Protein AF-A0AAD5TCJ1-F1 (afdb_monomer_lite)

Foldseek 3Di:
DPPPPPPDDPVLVVVLVVCVVLVDDNCVSVVQVVPVVNPPPCVVVVPDDLQADAPEAEDAALVVLALVVCVVFLEEEEEEDPQLCLVVNVVRNVVVCVVVPVPPDPPDDVAAAEAEAEACQQDDPVVLVVLLVVCVVVVSHAYYYYHYVLDDGHDDDDDDDPPSDCSVQSRHDHPPDRYGYYYYRYDGDPDDPVVVVVSVVVSVVVVVVVPDPPVPPVPPVVPDPPDDD

InterPro domains:
  IPR027417 P-loop containing nucleoside triphosphate hydrolase [G3DSA:3.40.50.300] (99-208)
  IPR027417 P-loop containing nucleoside triphosphate hydrolase [SSF52540] (76-190)

Sequence (229 aa):
MSFLFPSLSEKTRVDALLALEAGWKFEDVWKPLKNPSMTLTTASLQRKETRTIWSEIEVESSELVTPSYLLELPGALIEGKPGTGKSTIIRNFTRHLEEANFSFNVKKHPFREVIILDEIYMVNIEVMRHLVDYKKKNPATRFYIFGDYRQLPPVETYNYDYINGSVLKSLVREEGVSTAARITLIRNYRYNEETERILDAVWKDRKSLATMPVIAHDRWFLDMPIGSE

Structure (mmCIF, N/CA/C/O backbone):
data_AF-A0AAD5TCJ1-F1
#
_entry.id   AF-A0AAD5TCJ1-F1
#
loop_
_atom_site.group_PDB
_atom_site.id
_atom_site.type_symbol
_atom_site.label_atom_id
_atom_site.label_alt_id
_atom_site.label_comp_id
_atom_site.label_asym_id
_atom_site.label_entity_id
_atom_site.label_seq_id
_atom_site.pdbx_PDB_ins_code
_atom_site.Cartn_x
_atom_site.Cartn_y
_atom_site.Cartn_z
_atom_site.occupancy
_atom_site.B_iso_or_equiv
_atom_site.auth_seq_id
_atom_site.auth_comp_id
_atom_site.auth_asym_id
_atom_site.auth_atom_id
_atom_site.pdbx_PDB_model_num
ATOM 1 N N . MET A 1 1 ? -24.002 30.686 -15.366 1.00 49.62 1 MET A N 1
ATOM 2 C CA . MET A 1 1 ? -24.413 29.281 -15.123 1.00 49.62 1 MET A CA 1
ATOM 3 C C . MET A 1 1 ? -25.864 29.122 -14.627 1.00 49.62 1 MET A C 1
ATOM 5 O O . MET A 1 1 ? -26.295 28.001 -14.416 1.00 49.62 1 MET A O 1
ATOM 9 N N . SER A 1 2 ? -26.675 30.187 -14.535 1.00 42.50 2 SER A N 1
ATOM 10 C CA . SER A 1 2 ? -28.090 30.159 -14.098 1.00 42.50 2 SER A CA 1
ATOM 11 C C . SER A 1 2 ? -29.106 29.662 -15.146 1.00 42.50 2 SER A C 1
ATOM 13 O O . SER A 1 2 ? -30.303 29.621 -14.871 1.00 42.50 2 SER A O 1
ATOM 15 N N . PHE A 1 3 ? -28.653 29.289 -16.346 1.00 55.84 3 PHE A N 1
ATOM 16 C CA . PHE A 1 3 ? -29.524 29.068 -17.507 1.00 55.84 3 PHE A CA 1
ATOM 17 C C . PHE A 1 3 ? -29.959 27.619 -17.741 1.00 55.84 3 PHE A C 1
ATOM 19 O O . PHE A 1 3 ? -30.846 27.391 -18.556 1.00 55.84 3 PHE A O 1
ATOM 26 N N . LEU A 1 4 ? -29.369 26.637 -17.054 1.00 58.25 4 LEU A N 1
ATOM 27 C CA . LEU A 1 4 ? -29.606 25.233 -17.405 1.00 58.25 4 LEU A CA 1
ATOM 28 C C . LEU A 1 4 ? -30.998 24.721 -16.993 1.00 58.25 4 LEU A C 1
ATOM 30 O O . LEU A 1 4 ? -31.488 23.785 -17.615 1.00 58.25 4 LEU A O 1
ATOM 34 N N . PHE A 1 5 ? -31.674 25.343 -16.013 1.00 65.94 5 PHE A N 1
ATOM 35 C CA . PHE A 1 5 ? -32.915 24.799 -15.436 1.00 65.94 5 PHE A CA 1
ATOM 36 C C . PHE A 1 5 ? -33.946 25.856 -14.981 1.00 65.94 5 PHE A C 1
ATOM 38 O O . PHE A 1 5 ? -34.324 25.879 -13.811 1.00 65.94 5 PHE A O 1
ATOM 45 N N . PRO A 1 6 ? -34.436 26.746 -15.861 1.00 63.69 6 PRO A N 1
ATOM 46 C CA . PRO A 1 6 ? -35.218 27.923 -15.465 1.00 63.69 6 PRO A CA 1
ATOM 47 C C . PRO A 1 6 ? -36.624 27.625 -14.917 1.00 63.69 6 PRO A C 1
ATOM 49 O O . PRO A 1 6 ? -37.215 28.508 -14.297 1.00 63.69 6 PRO A O 1
ATOM 52 N N . SER A 1 7 ? -37.146 26.408 -15.089 1.00 74.75 7 SER A N 1
ATOM 53 C CA . SER A 1 7 ? -38.482 25.997 -14.628 1.00 74.75 7 SER A CA 1
ATOM 54 C C . SER A 1 7 ? -38.489 25.140 -13.356 1.00 74.75 7 SER A C 1
ATOM 56 O O . SER A 1 7 ? -39.560 24.836 -12.838 1.00 74.75 7 SER A O 1
ATOM 58 N N . LEU A 1 8 ? -37.323 24.738 -12.835 1.00 74.00 8 LEU A N 1
ATOM 59 C CA . LEU A 1 8 ? -37.243 23.897 -11.634 1.00 74.00 8 LEU A CA 1
ATOM 60 C C . LEU A 1 8 ? -37.321 24.736 -10.355 1.00 74.00 8 LEU A C 1
ATOM 62 O O . LEU A 1 8 ? -36.900 25.894 -10.353 1.00 74.00 8 LEU A O 1
ATOM 66 N N . SER A 1 9 ? -37.794 24.142 -9.256 1.00 80.31 9 SER A N 1
ATOM 67 C CA . SER A 1 9 ? -37.669 24.762 -7.930 1.00 80.31 9 SER A CA 1
ATOM 68 C C . SER A 1 9 ? -36.191 24.948 -7.567 1.00 80.31 9 SER A C 1
ATOM 70 O O . SER A 1 9 ? -35.345 24.166 -8.004 1.00 80.31 9 SER A O 1
ATOM 72 N N . GLU A 1 10 ? -35.867 25.966 -6.771 1.00 72.81 10 GLU A N 1
ATOM 73 C CA . GLU A 1 10 ? -34.483 26.276 -6.386 1.00 72.81 10 GLU A CA 1
ATOM 74 C C . GLU A 1 10 ? -33.780 25.080 -5.731 1.00 72.81 10 GLU A C 1
ATOM 76 O O . GLU A 1 10 ? -32.681 24.713 -6.139 1.00 72.81 10 GLU A O 1
ATOM 81 N N . LYS A 1 11 ? -34.471 24.384 -4.821 1.00 73.12 11 LYS A N 1
ATOM 82 C CA . LYS A 1 11 ? -33.970 23.159 -4.188 1.00 73.12 11 LYS A CA 1
ATOM 83 C C . LYS A 1 11 ? -33.608 22.088 -5.222 1.00 73.12 11 LYS A C 1
ATOM 85 O O . LYS A 1 11 ? -32.506 21.557 -5.207 1.00 73.12 11 LYS A O 1
ATOM 90 N N . THR A 1 12 ? -34.501 21.832 -6.178 1.00 73.56 12 THR A N 1
ATOM 91 C CA . THR A 1 12 ? -34.270 20.846 -7.244 1.00 73.56 12 THR A CA 1
ATOM 92 C C . THR A 1 12 ? -33.108 21.241 -8.162 1.00 73.56 12 THR A C 1
ATOM 94 O O . THR A 1 12 ? -32.400 20.367 -8.657 1.00 73.56 12 THR A O 1
ATOM 97 N N . ARG A 1 13 ? -32.882 22.543 -8.393 1.00 74.44 13 ARG A N 1
ATOM 98 C CA . ARG A 1 13 ? -31.722 23.023 -9.166 1.00 74.44 13 ARG A CA 1
ATOM 99 C C . ARG A 1 13 ? -30.417 22.776 -8.428 1.00 74.44 13 ARG A C 1
ATOM 101 O O . ARG A 1 13 ? -29.467 22.321 -9.055 1.00 74.44 13 ARG A O 1
ATOM 108 N N . VAL A 1 14 ? -30.378 23.069 -7.129 1.00 71.38 14 VAL A N 1
ATOM 109 C CA . VAL A 1 14 ? -29.200 22.820 -6.288 1.00 71.38 14 VAL A CA 1
ATOM 110 C C . VAL A 1 14 ? -28.877 21.326 -6.275 1.00 71.38 14 VAL A C 1
ATOM 112 O O . VAL A 1 14 ? -27.745 20.952 -6.564 1.00 71.38 14 VAL A O 1
ATOM 115 N N . ASP A 1 15 ? -29.879 20.470 -6.072 1.00 70.38 15 ASP A N 1
ATOM 116 C CA . ASP A 1 15 ? -29.697 19.015 -6.075 1.00 70.38 15 ASP A CA 1
ATOM 117 C C . ASP A 1 15 ? -29.188 18.491 -7.435 1.00 70.38 15 ASP A C 1
ATOM 119 O O . ASP A 1 15 ? -28.294 17.645 -7.491 1.00 70.38 15 ASP A O 1
ATOM 123 N N . ALA A 1 16 ? -29.713 19.020 -8.549 1.00 74.56 16 ALA A N 1
ATOM 124 C CA . ALA A 1 16 ? -29.269 18.657 -9.895 1.00 74.56 16 ALA A CA 1
ATOM 125 C C . ALA A 1 16 ? -27.830 19.116 -10.187 1.00 74.56 16 ALA A C 1
ATOM 127 O O . ALA A 1 16 ? -27.063 18.374 -10.799 1.00 74.56 16 ALA A O 1
ATOM 128 N N . LEU A 1 17 ? -27.449 20.315 -9.736 1.00 73.88 17 LEU A N 1
ATOM 129 C CA . LEU A 1 17 ? -26.088 20.835 -9.883 1.00 73.88 17 LEU A CA 1
ATOM 130 C C . LEU A 1 17 ? -25.085 20.003 -9.081 1.00 73.88 17 LEU A C 1
ATOM 132 O O . LEU A 1 17 ? -24.083 19.568 -9.643 1.00 73.88 17 LEU A O 1
ATOM 136 N N . LEU A 1 18 ? -25.401 19.692 -7.822 1.00 67.69 18 LEU A N 1
ATOM 137 C CA . LEU A 1 18 ? -24.565 18.836 -6.976 1.00 67.69 18 LEU A CA 1
ATOM 138 C C . LEU A 1 18 ? -24.386 17.433 -7.578 1.00 67.69 18 LEU A C 1
ATOM 140 O O . LEU A 1 18 ? -23.301 16.856 -7.512 1.00 67.69 18 LEU A O 1
ATOM 144 N N . ALA A 1 19 ? -25.423 16.880 -8.216 1.00 68.69 19 ALA A N 1
ATOM 145 C CA . ALA A 1 19 ? -25.321 15.598 -8.910 1.00 68.69 19 ALA A CA 1
ATOM 146 C C . ALA A 1 19 ? -24.379 15.663 -10.127 1.00 68.69 19 ALA A C 1
ATOM 148 O O . ALA A 1 19 ? -23.576 14.752 -10.337 1.00 68.69 19 ALA A O 1
ATOM 149 N N . LEU A 1 20 ? -24.436 16.739 -10.915 1.00 75.81 20 LEU A N 1
ATOM 150 C CA . LEU A 1 20 ? -23.539 16.934 -12.059 1.00 75.81 20 LEU A CA 1
ATOM 151 C C . LEU A 1 20 ? -22.083 17.135 -11.614 1.00 75.81 20 LEU A C 1
ATOM 153 O O . LEU A 1 20 ? -21.189 16.514 -12.187 1.00 75.81 20 LEU A O 1
ATOM 157 N N . GLU A 1 21 ? -21.844 17.922 -10.561 1.00 65.56 21 GLU A N 1
ATOM 158 C CA . GLU A 1 21 ? -20.511 18.097 -9.960 1.00 65.56 21 GLU A CA 1
ATOM 159 C C . GLU A 1 21 ? -19.945 16.777 -9.418 1.00 65.56 21 GLU A C 1
ATOM 161 O O . GLU A 1 21 ? -18.754 16.502 -9.551 1.00 65.56 21 GLU A O 1
ATOM 166 N N . ALA A 1 2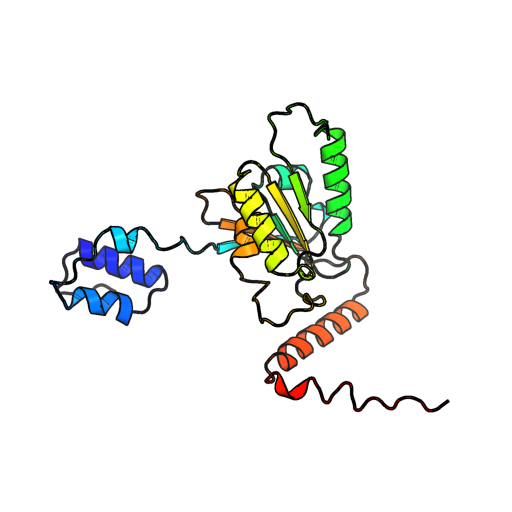2 ? -20.807 15.893 -8.908 1.00 61.47 22 ALA A N 1
ATOM 167 C CA . ALA A 1 22 ? -20.443 14.536 -8.501 1.00 61.47 22 ALA A CA 1
ATOM 168 C C . ALA A 1 22 ? -20.180 13.569 -9.684 1.00 61.47 22 ALA A C 1
ATOM 170 O O . ALA A 1 22 ? -20.010 12.360 -9.480 1.00 61.47 22 ALA A O 1
ATOM 171 N N . GLY A 1 23 ? -20.152 14.068 -10.925 1.00 69.00 23 GLY A N 1
ATOM 172 C CA . GLY A 1 23 ? -19.797 13.315 -12.128 1.00 69.00 23 GLY A CA 1
ATOM 173 C C . GLY A 1 23 ? -20.924 12.450 -12.694 1.00 69.00 23 GLY A C 1
ATOM 174 O O . GLY A 1 23 ? -20.652 11.460 -13.380 1.00 69.00 23 GLY A O 1
ATOM 175 N N . TRP A 1 24 ? -22.184 12.769 -12.385 1.00 70.88 24 TRP A N 1
ATOM 176 C CA . TRP A 1 24 ? -23.326 12.132 -13.039 1.00 70.88 24 TRP A CA 1
ATOM 177 C C . TRP A 1 24 ? -23.465 12.650 -14.471 1.00 70.88 24 TRP A C 1
ATOM 179 O O . TRP A 1 24 ? -23.229 13.826 -14.743 1.00 70.88 24 TRP A O 1
ATOM 189 N N . LYS A 1 25 ? -23.891 11.781 -15.395 1.00 77.56 25 LYS A N 1
ATOM 190 C CA . LYS A 1 25 ? -24.223 12.218 -16.752 1.00 77.56 25 LYS A CA 1
ATOM 191 C C . LYS A 1 25 ? -25.502 13.046 -16.725 1.00 77.56 25 LYS A C 1
ATOM 193 O O . LYS A 1 25 ? -26.428 12.753 -15.965 1.00 77.56 25 LYS A O 1
ATOM 198 N N . PHE A 1 26 ? -25.562 14.062 -17.579 1.00 79.62 26 PHE A N 1
ATOM 199 C CA . PHE A 1 26 ? -26.696 14.978 -17.641 1.00 79.62 26 PHE A CA 1
ATOM 200 C C . PHE A 1 26 ? -28.019 14.246 -17.879 1.00 79.62 26 PHE A C 1
ATOM 202 O O . PHE A 1 26 ? -29.022 14.562 -17.247 1.00 79.62 26 PHE A O 1
ATOM 209 N N . GLU A 1 27 ? -28.020 13.208 -18.715 1.00 76.00 27 GLU A N 1
ATOM 210 C CA . GLU A 1 27 ? -29.212 12.426 -19.043 1.00 76.00 27 GLU A CA 1
ATOM 211 C C . GLU A 1 27 ? -29.787 11.691 -17.825 1.00 76.00 27 GLU A C 1
ATOM 213 O O . GLU A 1 27 ? -31.006 11.551 -17.716 1.00 76.00 27 GLU A O 1
ATOM 218 N N . ASP A 1 28 ? -28.926 11.255 -16.905 1.00 72.19 28 ASP A N 1
ATOM 219 C CA . ASP A 1 28 ? -29.317 10.511 -15.704 1.00 72.19 28 ASP A CA 1
ATOM 220 C C . ASP A 1 28 ? -29.909 11.436 -14.635 1.00 72.19 28 ASP A C 1
ATOM 222 O O . ASP A 1 28 ? -30.805 11.037 -13.893 1.00 72.19 28 ASP A O 1
ATOM 226 N N . VAL A 1 29 ? -29.448 12.690 -14.588 1.00 74.12 29 VAL A N 1
ATOM 227 C CA . VAL A 1 29 ? -30.019 13.745 -13.736 1.00 74.12 29 VAL A CA 1
ATOM 228 C C . VAL A 1 29 ? -31.319 14.281 -14.343 1.00 74.12 29 VAL A C 1
ATOM 230 O O . VAL A 1 29 ? -32.268 14.588 -13.628 1.00 74.12 29 VAL A O 1
ATOM 233 N N . TRP A 1 30 ? -31.396 14.363 -15.673 1.00 73.56 30 TRP A N 1
ATOM 234 C CA . TRP A 1 30 ? -32.485 15.029 -16.386 1.00 73.56 30 TRP A CA 1
ATOM 235 C C . TRP A 1 30 ? -33.733 14.167 -16.598 1.00 73.56 30 TRP A C 1
ATOM 237 O O . TRP A 1 30 ? -34.853 14.672 -16.502 1.00 73.56 30 TRP A O 1
ATOM 247 N N . LYS A 1 31 ? -33.577 12.865 -16.876 1.00 70.44 31 LYS A N 1
ATOM 248 C CA . LYS A 1 31 ? -34.711 11.953 -17.127 1.00 70.44 31 LYS A CA 1
ATOM 249 C C . LYS A 1 31 ? -35.723 11.890 -15.966 1.00 70.44 31 LYS A C 1
ATOM 251 O O . LYS A 1 31 ? -36.917 11.970 -16.258 1.00 70.44 31 LYS A O 1
ATOM 256 N N . PRO A 1 32 ? -35.308 11.814 -14.686 1.00 64.06 32 PRO A N 1
ATOM 257 C CA . PRO A 1 32 ? -36.237 11.820 -13.553 1.00 64.06 32 PRO A CA 1
ATOM 258 C C . PRO A 1 32 ? -36.962 13.162 -13.387 1.00 64.06 32 PRO A C 1
ATOM 260 O O . PRO A 1 32 ? -38.138 13.193 -13.044 1.00 64.06 32 PRO A O 1
ATOM 263 N N . LEU A 1 33 ? -36.291 14.278 -13.691 1.00 65.00 33 LEU A N 1
ATOM 264 C CA . LEU A 1 33 ? -36.836 15.631 -13.522 1.00 65.00 33 LEU A CA 1
ATOM 265 C C . LEU A 1 33 ? -37.954 15.972 -14.520 1.00 65.00 33 LEU A C 1
ATOM 267 O O . LEU A 1 33 ? -38.756 16.865 -14.259 1.00 65.00 33 LEU A O 1
ATOM 271 N N . LYS A 1 34 ? -38.032 15.258 -15.650 1.00 63.78 34 LYS A N 1
ATOM 272 C CA . LYS A 1 34 ? -39.109 15.410 -16.642 1.00 63.78 34 LYS A CA 1
ATOM 273 C C . LYS A 1 34 ? -40.372 14.610 -16.325 1.00 63.78 34 LYS A C 1
ATOM 275 O O . LYS A 1 34 ? -41.391 14.859 -16.965 1.00 63.78 34 LYS A O 1
ATOM 280 N N . ASN A 1 35 ? -40.320 13.661 -15.390 1.00 58.94 35 ASN A N 1
ATOM 281 C CA . ASN A 1 35 ? -41.442 12.772 -15.113 1.00 58.94 35 ASN A CA 1
ATOM 282 C C . ASN A 1 35 ? -41.873 12.906 -13.641 1.00 58.94 35 ASN A C 1
ATOM 284 O O . ASN A 1 35 ? -41.320 12.222 -12.783 1.00 58.94 35 ASN A O 1
ATOM 288 N N . PRO A 1 36 ? -42.844 13.783 -13.317 1.00 52.25 36 PRO A N 1
ATOM 289 C CA . PRO A 1 36 ? -43.209 14.114 -11.933 1.00 52.25 36 PRO A CA 1
ATOM 290 C C . PRO A 1 36 ? -43.791 12.936 -11.129 1.00 52.25 36 PRO A C 1
ATOM 292 O O . PRO A 1 36 ? -43.968 13.050 -9.919 1.00 52.25 36 PRO A O 1
ATOM 295 N N . SER A 1 37 ? -44.067 11.802 -11.780 1.00 46.94 37 SER A N 1
ATOM 296 C CA . SER A 1 37 ? -44.454 10.532 -11.156 1.00 46.94 37 SER A CA 1
ATOM 297 C C . SER A 1 37 ? -43.268 9.685 -10.671 1.00 46.94 37 SER A C 1
ATOM 299 O O . SER A 1 37 ? -43.468 8.781 -9.863 1.00 46.94 37 SER A O 1
ATOM 301 N N . MET A 1 38 ? -42.035 9.971 -11.111 1.00 46.06 38 MET A N 1
ATOM 302 C CA . MET A 1 38 ? -40.818 9.416 -10.515 1.00 46.06 38 MET A CA 1
ATOM 303 C C . MET A 1 38 ? -40.351 10.346 -9.399 1.00 46.06 38 MET A C 1
ATOM 305 O O . MET A 1 38 ? -39.513 11.225 -9.595 1.00 46.06 38 MET A O 1
ATOM 309 N N . THR A 1 39 ? -40.886 10.158 -8.197 1.00 45.84 39 THR A N 1
ATOM 310 C CA . THR A 1 39 ? -40.296 10.757 -7.003 1.00 45.84 39 THR A CA 1
ATOM 311 C C . THR A 1 39 ? -38.856 10.260 -6.880 1.00 45.84 39 THR A C 1
ATOM 313 O O . THR A 1 39 ? -38.615 9.061 -6.744 1.00 45.84 39 THR A O 1
ATOM 316 N N . LEU A 1 40 ? -37.889 11.185 -6.915 1.00 43.09 40 LEU A N 1
ATOM 317 C CA . LEU A 1 40 ? -36.533 10.974 -6.402 1.00 43.09 40 LEU A CA 1
ATOM 318 C C . LEU A 1 40 ? -36.663 10.659 -4.907 1.00 43.09 40 LEU A C 1
ATOM 320 O O . LEU A 1 40 ? -36.542 11.533 -4.053 1.00 43.09 40 LEU A O 1
ATOM 324 N N . THR A 1 41 ? -37.018 9.420 -4.573 1.00 46.00 41 THR A N 1
ATOM 325 C CA . THR A 1 41 ? -37.053 8.976 -3.185 1.00 46.00 41 THR A CA 1
ATOM 326 C C . THR A 1 41 ? -35.653 9.152 -2.624 1.00 46.00 41 THR A C 1
ATOM 328 O O . THR A 1 41 ? -34.677 8.716 -3.227 1.00 46.00 41 THR A O 1
AT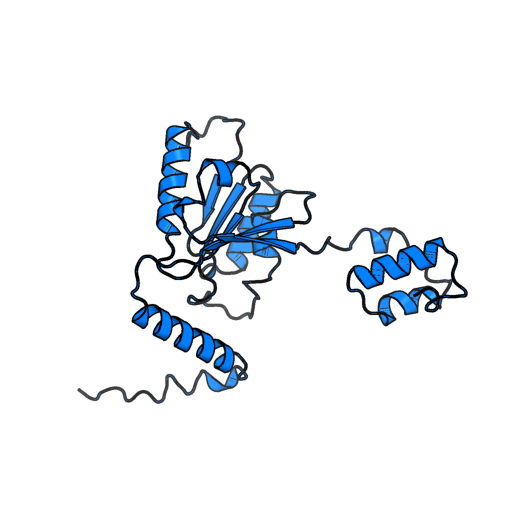OM 331 N N . THR A 1 42 ? -35.537 9.753 -1.449 1.00 43.44 42 THR A N 1
ATOM 332 C CA . THR A 1 42 ? -34.288 9.862 -0.682 1.00 43.44 42 THR A CA 1
ATOM 333 C C . THR A 1 42 ? -33.543 8.521 -0.557 1.00 43.44 42 THR A C 1
ATOM 335 O O . THR A 1 42 ? -32.324 8.513 -0.438 1.00 43.44 42 THR A O 1
ATOM 338 N N . ALA A 1 43 ? -34.234 7.387 -0.713 1.00 38.16 43 ALA A N 1
ATOM 339 C CA . ALA A 1 43 ? -33.656 6.048 -0.831 1.00 38.16 43 ALA A CA 1
ATOM 340 C C . ALA A 1 43 ? -32.744 5.830 -2.066 1.00 38.16 43 ALA A C 1
ATOM 342 O O . ALA A 1 43 ? -31.755 5.109 -1.956 1.00 38.16 43 ALA A O 1
ATOM 343 N N . SER A 1 44 ? -33.001 6.471 -3.217 1.00 42.22 44 SER A N 1
ATOM 344 C CA . SER A 1 44 ? -32.096 6.435 -4.384 1.00 42.22 44 SER A CA 1
ATOM 345 C C . SER A 1 44 ? -30.913 7.401 -4.252 1.00 42.22 44 SER A C 1
ATOM 347 O O . SER A 1 44 ? -29.900 7.231 -4.926 1.00 42.22 44 SER A O 1
ATOM 349 N N . LEU A 1 45 ? -31.022 8.387 -3.355 1.00 41.59 45 LEU A N 1
ATOM 350 C CA . LEU A 1 45 ? -29.927 9.262 -2.919 1.00 41.59 45 LEU A CA 1
ATOM 351 C C . LEU A 1 45 ? -29.065 8.616 -1.813 1.00 41.59 45 LEU A C 1
ATOM 353 O O . LEU A 1 45 ? -27.888 8.937 -1.700 1.00 41.59 45 LEU A O 1
ATOM 357 N N . GLN A 1 46 ? -29.607 7.667 -1.038 1.00 40.22 46 GLN A N 1
ATOM 358 C CA . GLN A 1 46 ? -28.923 7.020 0.095 1.00 40.22 46 GLN A CA 1
ATOM 359 C C . GLN A 1 46 ? -28.083 5.778 -0.251 1.00 40.22 46 GLN A C 1
ATOM 361 O O . GLN A 1 46 ? -27.486 5.170 0.635 1.00 40.22 46 GLN A O 1
ATOM 366 N N . ARG A 1 47 ? -27.960 5.409 -1.527 1.00 43.19 47 ARG A N 1
ATOM 367 C CA . ARG A 1 47 ? -26.978 4.409 -1.978 1.00 43.19 47 ARG A CA 1
ATOM 368 C C . ARG A 1 47 ? -26.224 4.896 -3.207 1.0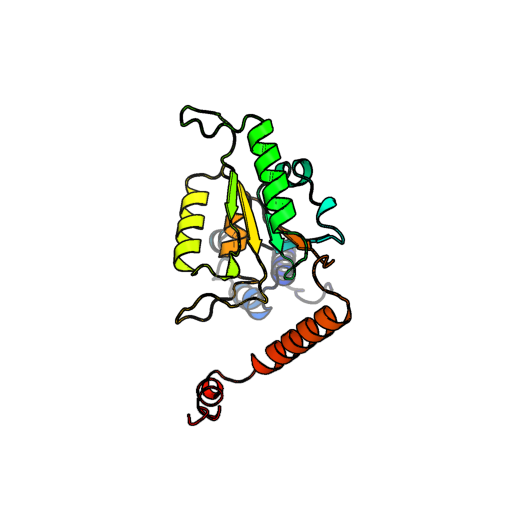0 43.19 47 ARG A C 1
ATOM 370 O O . ARG A 1 47 ? -26.184 4.224 -4.232 1.00 43.19 47 ARG A O 1
ATOM 377 N N . LYS A 1 48 ? -25.586 6.059 -3.107 1.00 44.56 48 LYS A N 1
ATOM 378 C CA . LYS A 1 48 ? -24.353 6.256 -3.865 1.00 44.56 48 LYS A CA 1
ATOM 379 C C . LYS A 1 48 ? -23.199 6.215 -2.900 1.00 44.56 48 LYS A C 1
ATOM 381 O O . LYS A 1 48 ? -23.004 7.142 -2.124 1.00 44.56 48 LYS A O 1
ATOM 386 N N . GLU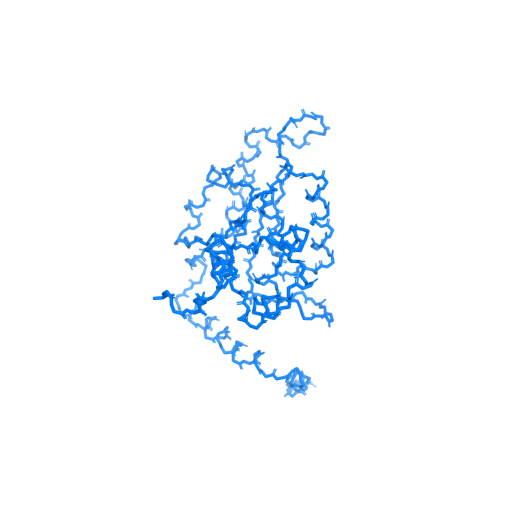 A 1 49 ? -22.492 5.088 -2.954 1.00 48.06 49 GLU A N 1
ATOM 387 C CA . GLU A 1 49 ? -21.118 4.958 -2.498 1.00 48.06 49 GLU A CA 1
ATOM 388 C C . GLU A 1 49 ? -20.415 6.287 -2.758 1.00 48.06 49 GLU A C 1
ATOM 390 O O . GLU A 1 49 ? -20.244 6.695 -3.910 1.00 48.06 49 GLU A O 1
ATOM 395 N N . THR A 1 50 ? -20.078 7.003 -1.690 1.00 49.47 50 THR A N 1
ATOM 396 C CA . THR A 1 50 ? -19.132 8.106 -1.752 1.00 49.47 50 THR A CA 1
ATOM 397 C C . THR A 1 50 ? -17.917 7.545 -2.476 1.00 49.47 50 THR A C 1
ATOM 399 O O . THR A 1 50 ? -17.241 6.663 -1.943 1.00 49.47 50 THR A O 1
ATOM 402 N N . ARG A 1 51 ? -17.718 7.952 -3.739 1.00 57.78 51 ARG A N 1
ATOM 403 C CA . ARG A 1 51 ? -16.619 7.460 -4.571 1.00 57.78 51 ARG A CA 1
ATOM 404 C C . ARG A 1 51 ? -15.340 7.707 -3.791 1.00 57.78 51 ARG A C 1
ATOM 406 O O . ARG A 1 51 ? -14.970 8.857 -3.578 1.00 57.78 51 ARG A O 1
ATOM 413 N N . THR A 1 52 ? -14.699 6.634 -3.343 1.00 58.91 52 THR A N 1
ATOM 414 C CA . THR A 1 52 ? -13.465 6.769 -2.584 1.00 58.91 52 THR A CA 1
ATOM 415 C C . THR A 1 52 ? -12.383 7.315 -3.500 1.00 58.91 52 THR A C 1
ATOM 417 O O . THR A 1 52 ? -12.032 6.693 -4.514 1.00 58.91 52 THR A O 1
ATOM 420 N N . ILE A 1 53 ? -11.852 8.471 -3.127 1.00 77.81 53 ILE A N 1
ATOM 421 C CA . ILE A 1 53 ? -10.737 9.118 -3.810 1.00 77.81 53 ILE A CA 1
ATOM 422 C C . ILE A 1 53 ? -9.446 8.857 -3.036 1.00 77.81 53 ILE A C 1
ATOM 424 O O . ILE A 1 53 ? -9.455 8.701 -1.813 1.00 77.81 53 ILE A O 1
ATOM 428 N N . TRP A 1 54 ? -8.334 8.770 -3.758 1.00 82.31 54 TRP A N 1
ATOM 429 C CA . TRP A 1 54 ? -7.020 8.757 -3.132 1.00 82.31 54 TRP A CA 1
ATOM 430 C C . TRP A 1 54 ? -6.679 10.181 -2.682 1.00 82.31 54 TRP A C 1
ATOM 432 O O . TRP A 1 54 ? -6.835 11.124 -3.454 1.00 82.31 54 TRP A O 1
ATOM 442 N N . SER A 1 55 ? -6.220 10.343 -1.443 1.00 85.50 55 SER A N 1
ATOM 443 C CA . SER A 1 55 ? -5.410 11.496 -1.058 1.00 85.50 55 SER A CA 1
ATOM 444 C C . SER A 1 55 ? -3.960 11.131 -1.364 1.00 85.50 55 SER A C 1
ATOM 446 O O . SER A 1 55 ? -3.348 10.350 -0.628 1.00 85.50 55 SER A O 1
ATOM 448 N N . GLU A 1 56 ? -3.465 11.615 -2.499 1.00 86.19 56 GLU A N 1
ATOM 449 C CA . GLU A 1 56 ? -2.144 11.267 -3.022 1.00 86.19 56 GLU A CA 1
ATOM 450 C C . GLU A 1 56 ? -1.079 12.219 -2.480 1.00 86.19 56 GLU A C 1
ATOM 452 O O . GLU A 1 56 ? -1.253 13.438 -2.485 1.00 86.19 56 GLU A O 1
ATOM 457 N N . ILE A 1 57 ? 0.018 11.646 -1.994 1.00 88.06 57 ILE A N 1
ATOM 458 C CA . ILE A 1 57 ? 1.184 12.369 -1.501 1.00 88.06 57 ILE A CA 1
ATOM 459 C C . ILE A 1 57 ? 2.405 11.777 -2.186 1.00 88.06 57 ILE A C 1
ATOM 461 O O . ILE A 1 57 ? 2.671 10.579 -2.101 1.00 88.06 57 ILE A O 1
ATOM 465 N N . GLU A 1 58 ? 3.161 12.629 -2.856 1.00 89.44 58 GLU A N 1
ATOM 466 C CA . GLU A 1 58 ? 4.433 12.266 -3.454 1.00 89.44 58 GLU A CA 1
ATOM 467 C C . GLU A 1 58 ? 5.573 12.603 -2.498 1.00 89.44 58 GLU A C 1
ATOM 469 O O . GLU A 1 58 ? 5.615 13.686 -1.914 1.00 89.44 58 GLU A O 1
ATOM 474 N N . VAL A 1 59 ? 6.490 11.656 -2.311 1.00 87.38 59 VAL A N 1
ATOM 475 C CA . VAL A 1 59 ? 7.578 11.777 -1.345 1.00 87.38 59 VAL A CA 1
ATOM 476 C C . VAL A 1 59 ? 8.907 11.481 -2.031 1.00 87.38 59 VAL A C 1
ATOM 478 O O . VAL A 1 59 ? 9.134 10.401 -2.585 1.00 87.38 59 VAL A O 1
ATOM 481 N N . GLU A 1 60 ? 9.813 12.454 -1.967 1.00 81.94 60 GLU A N 1
ATOM 482 C CA . GLU A 1 60 ? 11.143 12.366 -2.575 1.00 81.94 60 GLU A CA 1
ATOM 483 C C . GLU A 1 60 ? 12.098 11.439 -1.824 1.00 81.94 60 GLU A C 1
ATOM 485 O O . GLU A 1 60 ? 13.117 11.041 -2.372 1.00 81.94 60 GLU A O 1
ATOM 490 N N . SER A 1 61 ? 11.824 11.103 -0.565 1.00 83.50 61 SER A N 1
ATOM 491 C CA . SER A 1 61 ? 12.700 10.232 0.212 1.00 83.50 61 SER A CA 1
ATOM 492 C C . SER A 1 61 ? 11.918 9.298 1.117 1.00 83.50 61 SER A C 1
ATOM 494 O O . SER A 1 61 ? 11.040 9.727 1.862 1.00 83.50 61 SER A O 1
ATOM 496 N N . SER A 1 62 ? 12.291 8.019 1.112 1.00 82.31 62 SER A N 1
ATOM 497 C CA . SER A 1 62 ? 11.718 7.027 2.032 1.00 82.31 62 SER A CA 1
ATOM 498 C C . SER A 1 62 ? 11.928 7.388 3.510 1.00 82.31 62 SER A C 1
ATOM 500 O O . SER A 1 62 ? 11.140 6.981 4.355 1.00 82.31 62 SER A O 1
ATOM 502 N N . GLU A 1 63 ? 12.935 8.209 3.818 1.00 81.25 63 GLU A N 1
ATOM 503 C CA . GLU A 1 63 ? 13.238 8.692 5.171 1.00 81.25 63 GLU A CA 1
ATOM 504 C C . GLU A 1 63 ? 12.177 9.657 5.716 1.00 81.25 63 GLU A C 1
ATOM 506 O O . GLU A 1 63 ? 12.014 9.770 6.929 1.00 81.25 63 GLU A O 1
ATOM 511 N N . LEU A 1 64 ? 11.432 10.331 4.833 1.00 82.00 64 LEU A N 1
ATOM 512 C CA . LEU A 1 64 ? 10.342 11.230 5.222 1.00 82.00 64 LEU A CA 1
ATOM 513 C C . LEU A 1 64 ? 9.090 10.454 5.656 1.00 82.00 64 LEU A C 1
ATOM 515 O O . LEU A 1 64 ? 8.249 10.985 6.379 1.00 82.00 64 LEU A O 1
ATOM 519 N N . VAL A 1 65 ? 8.975 9.184 5.257 1.00 89.75 65 VAL A N 1
ATOM 520 C CA . VAL A 1 65 ? 7.900 8.290 5.698 1.00 89.75 65 VAL A CA 1
ATOM 521 C C . VAL A 1 65 ? 8.304 7.659 7.028 1.00 89.75 65 VAL A C 1
ATOM 523 O O . VAL A 1 65 ? 8.765 6.519 7.106 1.00 89.75 65 VAL A O 1
ATOM 526 N N . THR A 1 66 ? 8.171 8.445 8.094 1.00 91.31 66 THR A N 1
ATOM 527 C CA . THR A 1 66 ? 8.539 8.013 9.446 1.00 91.31 66 THR A CA 1
ATOM 528 C C . THR A 1 66 ? 7.477 7.089 10.061 1.00 91.31 66 THR A C 1
ATOM 530 O O . THR A 1 66 ? 6.294 7.195 9.725 1.00 91.31 66 THR A O 1
ATOM 533 N N . PRO A 1 67 ? 7.854 6.210 11.010 1.00 89.19 67 PRO A N 1
ATOM 534 C CA . PRO A 1 67 ? 6.896 5.416 11.780 1.00 89.19 67 PRO A CA 1
ATOM 535 C C . PRO A 1 67 ? 5.789 6.250 12.437 1.00 89.19 67 PRO A C 1
ATOM 537 O O . PRO A 1 67 ? 4.621 5.879 12.354 1.00 89.19 67 PRO A O 1
ATOM 540 N N . SER A 1 68 ? 6.137 7.393 13.038 1.00 88.19 68 SER A N 1
ATOM 541 C CA . SER A 1 68 ? 5.172 8.289 13.684 1.00 88.19 68 SER A CA 1
ATOM 542 C C . SER A 1 68 ? 4.142 8.817 12.692 1.00 88.19 68 SER A C 1
ATOM 544 O O . SER A 1 68 ? 2.947 8.740 12.958 1.00 88.19 68 SER A O 1
ATOM 546 N N . TYR A 1 69 ? 4.600 9.264 11.519 1.00 89.50 69 TYR A N 1
ATOM 547 C CA . TYR A 1 69 ? 3.716 9.721 10.451 1.00 89.50 69 TYR A CA 1
ATOM 548 C C . TYR A 1 69 ? 2.762 8.613 9.985 1.00 89.50 69 TYR A C 1
ATOM 550 O O . TYR A 1 69 ? 1.564 8.842 9.850 1.00 89.50 69 TYR A O 1
ATOM 558 N N . LEU A 1 70 ? 3.264 7.387 9.798 1.00 89.06 70 LEU A N 1
ATOM 559 C CA . LEU A 1 70 ? 2.408 6.257 9.431 1.00 89.06 70 LEU A CA 1
ATOM 560 C C . LEU A 1 70 ? 1.345 5.979 10.501 1.00 89.06 70 LEU A C 1
ATOM 562 O O . LEU A 1 70 ? 0.185 5.799 10.153 1.00 89.06 70 LEU A O 1
ATOM 566 N N . LEU A 1 71 ? 1.699 6.005 11.790 1.00 89.25 71 LEU A N 1
ATOM 567 C CA . LEU A 1 71 ? 0.769 5.732 12.896 1.00 89.25 71 LEU A CA 1
ATOM 568 C C . LEU A 1 71 ? -0.366 6.754 13.049 1.00 89.25 71 LEU A C 1
ATOM 570 O O . LEU A 1 71 ? -1.388 6.431 13.675 1.00 89.25 71 LEU A O 1
ATOM 574 N N . GLU A 1 72 ? -0.215 7.955 12.499 1.00 88.81 72 GLU A N 1
ATOM 575 C CA . GLU A 1 72 ? -1.280 8.960 12.440 1.00 88.81 72 GLU A CA 1
ATOM 576 C C . GLU A 1 72 ? -2.348 8.605 11.396 1.00 88.81 72 GLU A C 1
ATOM 578 O O . GLU A 1 72 ? -3.503 9.015 11.526 1.00 88.81 72 GLU A O 1
ATOM 583 N N . LEU A 1 73 ? -2.006 7.777 10.406 1.00 89.94 73 LEU A N 1
ATOM 584 C CA . LEU A 1 73 ? -2.923 7.358 9.355 1.00 89.94 73 LEU A CA 1
ATOM 585 C C . LEU A 1 73 ? -3.823 6.189 9.816 1.00 89.94 73 LEU A C 1
ATOM 587 O O . LEU A 1 73 ? -3.428 5.343 10.629 1.00 89.94 73 LEU A O 1
ATOM 591 N N . PRO A 1 74 ? -5.058 6.088 9.289 1.00 90.38 74 PRO A N 1
ATOM 592 C CA . PRO A 1 74 ? -5.905 4.906 9.487 1.00 90.38 74 PRO A CA 1
ATOM 593 C C . PRO A 1 74 ? -5.387 3.667 8.734 1.00 90.38 74 PRO A C 1
ATOM 595 O O . PRO A 1 74 ? -5.756 2.535 9.049 1.00 90.38 74 PRO A O 1
ATOM 598 N N . GLY A 1 75 ? -4.528 3.899 7.749 1.00 93.88 75 GLY A N 1
ATOM 599 C CA . GLY A 1 75 ? -3.910 2.945 6.847 1.00 93.88 75 GLY A CA 1
ATOM 600 C C . GLY A 1 75 ? -3.332 3.716 5.664 1.00 93.88 75 GLY A C 1
ATOM 601 O O . GLY A 1 75 ? -3.668 4.885 5.457 1.00 93.88 75 GLY A O 1
ATOM 602 N N . ALA A 1 76 ? -2.453 3.088 4.892 1.00 95.56 76 ALA A N 1
ATOM 603 C CA . ALA A 1 76 ? -1.874 3.721 3.713 1.00 95.56 76 ALA A CA 1
ATOM 604 C C . ALA A 1 76 ? -1.504 2.694 2.647 1.00 95.56 76 ALA A C 1
ATOM 606 O O . ALA A 1 76 ? -1.098 1.576 2.963 1.00 95.56 76 ALA A O 1
ATOM 607 N N . LEU A 1 77 ? -1.619 3.098 1.385 1.00 96.44 77 LEU A N 1
ATOM 608 C CA . LEU A 1 77 ? -0.986 2.432 0.255 1.00 96.44 77 LEU A CA 1
ATOM 609 C C . LEU A 1 77 ? 0.329 3.158 -0.051 1.00 96.44 77 LEU A C 1
ATOM 611 O O . LEU A 1 77 ? 0.310 4.322 -0.436 1.00 96.44 77 LEU A O 1
ATOM 615 N N . ILE A 1 78 ? 1.460 2.488 0.131 1.00 96.69 78 ILE A N 1
ATOM 616 C CA . ILE A 1 78 ? 2.802 2.996 -0.132 1.00 96.69 78 ILE A CA 1
ATOM 617 C C . ILE A 1 78 ? 3.328 2.347 -1.409 1.00 96.69 78 ILE A C 1
ATOM 619 O O . ILE A 1 78 ? 3.601 1.148 -1.474 1.00 96.69 78 ILE A O 1
ATOM 623 N N . GLU A 1 79 ? 3.524 3.161 -2.429 1.00 94.81 79 GLU A N 1
ATOM 624 C CA . GLU A 1 79 ? 3.999 2.726 -3.730 1.00 94.81 79 GLU A CA 1
ATOM 625 C C . GLU A 1 79 ? 5.376 3.274 -4.036 1.00 94.81 79 GLU A C 1
ATOM 627 O O . GLU A 1 79 ? 5.801 4.303 -3.524 1.00 94.81 79 GLU A O 1
ATOM 632 N N . GLY A 1 80 ? 6.086 2.606 -4.928 1.00 93.12 80 GLY A N 1
ATOM 633 C CA . GLY A 1 80 ? 7.334 3.130 -5.456 1.00 93.12 80 GLY A CA 1
ATOM 634 C C . GLY A 1 80 ? 7.982 2.141 -6.397 1.00 93.12 80 GLY A C 1
ATOM 635 O O . GLY A 1 80 ? 7.645 0.957 -6.373 1.00 93.12 80 GLY A O 1
ATOM 636 N N . LYS A 1 81 ? 8.919 2.619 -7.220 1.00 92.06 81 LYS A N 1
ATOM 637 C CA . LYS A 1 81 ? 9.681 1.756 -8.138 1.00 92.06 81 LYS A CA 1
ATOM 638 C C . LYS A 1 81 ? 10.501 0.716 -7.360 1.00 92.06 81 LYS A C 1
ATOM 640 O O . LYS A 1 81 ? 10.646 0.825 -6.131 1.00 92.06 81 LYS A O 1
ATOM 645 N N . PRO A 1 82 ? 11.086 -0.294 -8.019 1.00 91.19 82 PRO A N 1
ATOM 646 C CA . PRO A 1 82 ? 12.032 -1.160 -7.339 1.00 91.19 82 PRO A CA 1
ATOM 647 C C . PRO A 1 82 ? 13.226 -0.304 -6.894 1.00 91.19 82 PRO A C 1
ATOM 649 O O . PRO A 1 82 ? 13.690 0.547 -7.644 1.00 91.19 82 PRO A O 1
ATOM 652 N N . GLY A 1 83 ? 13.687 -0.469 -5.653 1.00 90.81 83 GLY A N 1
ATOM 653 C CA . GLY A 1 83 ? 14.807 0.318 -5.117 1.00 90.81 83 GLY A CA 1
ATOM 654 C C . GLY A 1 83 ? 14.458 1.672 -4.482 1.00 90.81 83 GLY A C 1
ATOM 655 O O . GLY A 1 83 ? 15.373 2.358 -4.038 1.00 90.81 83 GLY A O 1
ATOM 656 N N . THR A 1 84 ? 13.180 2.047 -4.346 1.00 93.50 84 THR A N 1
ATOM 657 C CA . THR A 1 84 ? 12.777 3.316 -3.692 1.00 93.50 84 THR A CA 1
ATOM 658 C C . THR A 1 84 ? 12.759 3.288 -2.158 1.00 93.50 84 THR A C 1
ATOM 660 O O . THR A 1 84 ? 12.353 4.256 -1.525 1.00 93.50 84 THR A O 1
ATOM 663 N N . GLY A 1 85 ? 13.175 2.183 -1.529 1.00 93.50 85 GLY A N 1
ATOM 664 C CA . GLY A 1 85 ? 13.270 2.087 -0.066 1.00 93.50 85 GLY A CA 1
ATOM 665 C C . GLY A 1 85 ? 12.018 1.574 0.659 1.00 93.50 85 GLY A C 1
ATOM 666 O O . GLY A 1 85 ? 11.984 1.631 1.885 1.00 93.50 85 GLY A O 1
ATOM 667 N N . LYS A 1 86 ? 11.023 1.003 -0.043 1.00 94.94 86 LYS A N 1
ATOM 668 C CA . LYS A 1 86 ? 9.830 0.377 0.580 1.00 94.94 86 LYS A CA 1
ATOM 669 C C . LYS A 1 86 ? 10.191 -0.604 1.707 1.00 94.94 86 LYS A C 1
ATOM 671 O O . LYS A 1 86 ? 9.729 -0.449 2.832 1.00 94.94 86 LYS A O 1
ATOM 676 N N . SER A 1 87 ? 11.102 -1.545 1.445 1.00 94.25 87 SER A N 1
ATOM 677 C CA . SER A 1 87 ? 11.555 -2.522 2.448 1.00 94.25 87 SER A CA 1
ATOM 678 C C . SER A 1 87 ? 12.274 -1.874 3.641 1.00 94.25 87 SER A C 1
ATOM 680 O O . SER A 1 87 ? 12.243 -2.413 4.745 1.00 94.25 87 SER A O 1
ATOM 682 N N . THR A 1 88 ? 12.908 -0.711 3.447 1.00 95.19 88 THR A N 1
ATOM 683 C CA . THR A 1 88 ? 13.520 0.066 4.537 1.00 95.19 88 THR A CA 1
ATOM 684 C C . THR A 1 88 ? 12.448 0.671 5.440 1.00 95.19 88 THR A C 1
ATOM 686 O O . THR A 1 88 ? 12.569 0.570 6.659 1.00 95.19 88 THR A O 1
ATOM 689 N N . ILE A 1 89 ? 11.377 1.228 4.862 1.00 94.81 89 ILE A N 1
ATOM 690 C CA . ILE A 1 89 ? 10.221 1.734 5.620 1.00 94.81 89 ILE A CA 1
ATOM 691 C C . ILE A 1 89 ? 9.589 0.596 6.422 1.00 94.81 89 ILE A C 1
ATOM 693 O O . ILE A 1 89 ? 9.425 0.742 7.628 1.00 94.81 89 ILE A O 1
ATOM 697 N N . ILE A 1 90 ? 9.314 -0.553 5.789 1.00 94.56 90 ILE A N 1
ATOM 698 C CA . ILE A 1 90 ? 8.747 -1.732 6.467 1.00 94.56 90 ILE A CA 1
ATOM 699 C C . ILE A 1 90 ? 9.613 -2.135 7.664 1.00 94.56 90 ILE A C 1
ATOM 701 O O . ILE A 1 90 ? 9.096 -2.303 8.767 1.00 94.56 90 ILE A O 1
ATOM 705 N N . ARG A 1 91 ? 10.935 -2.245 7.478 1.00 94.12 91 ARG A N 1
ATOM 706 C CA . ARG A 1 91 ? 11.866 -2.627 8.549 1.00 94.12 91 ARG A CA 1
ATOM 707 C C . ARG A 1 91 ? 11.865 -1.622 9.701 1.00 94.12 91 ARG A C 1
ATOM 709 O O . ARG A 1 91 ? 11.754 -2.022 10.856 1.00 94.12 91 ARG A O 1
ATOM 716 N N . ASN A 1 92 ? 11.981 -0.331 9.392 1.00 93.69 92 ASN A N 1
ATOM 717 C CA . ASN A 1 92 ? 11.996 0.727 10.403 1.00 93.69 92 ASN A CA 1
ATOM 718 C C . ASN A 1 92 ? 10.668 0.803 11.157 1.00 93.69 92 ASN A C 1
ATOM 720 O O . ASN A 1 92 ? 10.665 0.989 12.372 1.00 93.69 92 ASN A O 1
ATOM 724 N N . PHE A 1 93 ? 9.555 0.638 10.443 1.00 92.88 93 PHE A N 1
ATOM 725 C CA . PHE A 1 93 ? 8.225 0.668 11.025 1.00 92.88 93 PHE A CA 1
ATOM 726 C C . PHE A 1 93 ? 7.972 -0.543 11.923 1.00 92.88 93 PHE A C 1
ATOM 728 O O . PHE A 1 93 ? 7.540 -0.371 13.056 1.00 92.88 93 PHE A O 1
ATOM 735 N N . THR A 1 94 ? 8.337 -1.744 11.468 1.00 90.62 94 THR A N 1
ATOM 736 C CA . THR A 1 94 ? 8.231 -2.981 12.261 1.00 90.62 94 THR A CA 1
ATOM 737 C C . THR A 1 94 ? 9.037 -2.873 13.552 1.00 90.62 94 THR A C 1
ATOM 739 O O . THR A 1 94 ? 8.483 -3.078 14.627 1.00 90.62 94 THR A O 1
ATOM 742 N N . ARG A 1 95 ? 10.302 -2.434 13.469 1.00 90.19 95 ARG A N 1
ATOM 743 C CA . ARG A 1 95 ? 11.144 -2.205 14.653 1.00 90.19 95 ARG A CA 1
ATOM 744 C C . ARG A 1 95 ? 10.501 -1.215 15.628 1.00 90.19 95 ARG A C 1
ATOM 746 O O . ARG A 1 95 ? 10.504 -1.450 16.828 1.00 90.19 95 ARG A O 1
ATOM 753 N N . HIS A 1 96 ? 9.927 -0.124 15.123 1.00 88.50 96 HIS A N 1
ATOM 754 C CA . HIS A 1 96 ? 9.268 0.869 15.971 1.00 88.50 96 HIS A CA 1
ATOM 755 C C . HIS A 1 96 ? 8.018 0.313 16.671 1.00 88.50 96 HIS A C 1
ATOM 757 O O . HIS A 1 96 ? 7.781 0.616 17.837 1.00 88.50 96 HIS A O 1
ATOM 763 N N . LEU A 1 97 ? 7.226 -0.518 15.983 1.00 86.31 97 LEU A N 1
ATOM 764 C CA . LEU A 1 97 ? 6.082 -1.208 16.588 1.00 86.31 97 LEU A CA 1
ATOM 765 C C . LEU A 1 97 ? 6.540 -2.167 17.700 1.00 86.31 97 LEU A C 1
ATOM 767 O O . LEU A 1 97 ? 5.959 -2.172 18.785 1.00 86.31 97 LEU A O 1
ATOM 771 N N . GLU A 1 98 ? 7.604 -2.933 17.458 1.00 84.12 98 GLU A N 1
ATOM 772 C CA . GLU A 1 98 ? 8.197 -3.835 18.452 1.00 84.12 98 GLU A CA 1
ATOM 773 C C . GLU A 1 98 ? 8.705 -3.071 19.686 1.00 84.12 98 GLU A C 1
ATOM 775 O O . GLU A 1 98 ? 8.356 -3.420 20.813 1.00 84.12 98 GLU A O 1
ATOM 780 N N . GLU A 1 99 ? 9.463 -1.987 19.483 1.00 84.81 99 GLU A N 1
ATOM 781 C CA . GLU A 1 99 ? 9.974 -1.110 20.550 1.00 84.81 99 GLU A CA 1
ATOM 782 C C . GLU A 1 99 ? 8.849 -0.465 21.373 1.00 84.81 99 GLU A C 1
ATOM 784 O O . GLU A 1 99 ? 8.970 -0.311 22.589 1.00 84.81 99 GLU A O 1
ATOM 789 N N . ALA A 1 100 ? 7.732 -0.119 20.730 1.00 76.25 100 ALA A N 1
ATOM 790 C CA . ALA A 1 100 ? 6.568 0.471 21.385 1.00 76.25 100 ALA A CA 1
ATOM 791 C C . ALA A 1 100 ? 5.766 -0.529 22.239 1.00 76.25 100 ALA A C 1
ATOM 793 O O . ALA A 1 100 ? 4.714 -0.163 22.770 1.00 76.25 100 ALA A O 1
ATOM 794 N N . ASN A 1 101 ? 6.219 -1.783 22.374 1.00 67.00 101 ASN A N 1
ATOM 795 C CA . ASN A 1 101 ? 5.447 -2.860 22.987 1.00 67.00 101 ASN A CA 1
ATOM 796 C C . ASN A 1 101 ? 4.040 -2.972 22.369 1.00 67.00 101 ASN A C 1
ATOM 798 O O . ASN A 1 101 ? 3.074 -3.276 23.078 1.00 67.00 101 ASN A O 1
ATOM 802 N N . PHE A 1 102 ? 3.906 -2.797 21.043 1.00 60.34 102 PHE A N 1
ATOM 803 C CA . PHE A 1 102 ? 2.792 -3.407 20.308 1.00 60.34 102 PHE A CA 1
ATOM 804 C C . PHE A 1 102 ? 2.994 -4.921 20.384 1.00 60.34 102 PHE A C 1
ATOM 806 O O . PHE A 1 102 ? 3.500 -5.579 19.480 1.00 60.34 102 PHE A O 1
ATOM 813 N N . SER A 1 103 ? 2.725 -5.467 21.564 1.00 46.72 103 SER A N 1
ATOM 814 C CA . SER A 1 103 ? 3.064 -6.832 21.882 1.00 46.72 103 SER A CA 1
ATOM 815 C C . SER A 1 103 ? 2.169 -7.742 21.049 1.00 46.72 103 SER A C 1
ATOM 817 O O . SER A 1 103 ? 0.942 -7.636 21.085 1.00 46.72 103 SER A O 1
ATOM 819 N N . PHE A 1 104 ? 2.795 -8.676 20.334 1.00 46.22 104 PHE A N 1
ATOM 820 C CA . PHE A 1 104 ? 2.201 -9.884 19.746 1.00 46.22 104 PHE A CA 1
ATOM 821 C C . PHE A 1 104 ? 1.632 -10.825 20.837 1.00 46.22 104 PHE A C 1
ATOM 823 O O . PHE A 1 104 ? 1.764 -12.046 20.784 1.00 46.22 104 PHE A O 1
ATOM 830 N N . ASN A 1 105 ? 1.035 -10.264 21.889 1.00 35.88 105 ASN A N 1
ATOM 831 C CA . ASN A 1 105 ? 0.524 -10.979 23.038 1.00 35.88 105 ASN A CA 1
ATOM 832 C C . ASN A 1 105 ? -0.998 -11.065 22.915 1.00 35.88 105 ASN A C 1
ATOM 834 O O . ASN A 1 105 ? -1.722 -10.078 23.019 1.00 35.88 105 ASN A O 1
ATOM 838 N N . VAL A 1 106 ? -1.476 -12.294 22.731 1.00 42.91 106 VAL A N 1
ATOM 839 C CA . VAL A 1 106 ? -2.869 -12.728 22.496 1.00 42.91 106 VAL A CA 1
ATOM 840 C C . VAL A 1 106 ? -3.846 -12.328 23.626 1.00 42.91 106 VAL A C 1
ATOM 842 O O . VAL A 1 106 ? -5.036 -12.636 23.591 1.00 42.91 106 VAL A O 1
ATOM 845 N N . LYS A 1 107 ? -3.394 -11.590 24.645 1.00 39.78 107 LYS A N 1
ATOM 846 C CA . LYS A 1 107 ? -4.221 -11.095 25.747 1.00 39.78 107 LYS A CA 1
ATOM 847 C C . LYS A 1 107 ? -4.295 -9.568 25.734 1.00 39.78 107 LYS A C 1
ATOM 849 O O . LYS A 1 107 ? -3.564 -8.892 26.442 1.00 39.78 107 LYS A O 1
ATOM 854 N N . LYS A 1 108 ? -5.268 -9.070 24.961 1.00 41.84 108 LYS A N 1
ATOM 855 C CA . LYS A 1 108 ? -5.940 -7.765 25.109 1.00 41.84 108 LYS A CA 1
ATOM 856 C C . LYS A 1 108 ? -5.006 -6.567 25.355 1.00 41.84 108 LYS A C 1
ATOM 858 O O . LYS A 1 108 ? -5.093 -5.926 26.399 1.00 41.84 108 LYS A O 1
ATOM 863 N N . HIS A 1 109 ? -4.230 -6.172 24.349 1.00 40.50 109 HIS A N 1
ATOM 864 C CA . HIS A 1 109 ? -4.020 -4.735 24.157 1.00 40.50 109 HIS A CA 1
ATOM 865 C C . HIS A 1 109 ? -5.305 -4.161 23.532 1.00 40.50 109 HIS A C 1
ATOM 867 O O . HIS A 1 109 ? -5.753 -4.685 22.513 1.00 40.50 109 HIS A O 1
ATOM 873 N N . PRO A 1 110 ? -5.920 -3.097 24.076 1.00 46.47 110 PRO A N 1
ATOM 874 C CA . PRO A 1 110 ? -7.050 -2.408 23.436 1.00 46.47 110 PRO A CA 1
ATOM 875 C C . PRO A 1 110 ? -6.648 -1.627 22.164 1.00 46.47 110 PRO A C 1
ATOM 877 O O . PRO A 1 110 ? -7.381 -0.753 21.705 1.00 46.47 110 PRO A O 1
ATOM 880 N N . PHE A 1 111 ? -5.478 -1.914 21.588 1.00 47.56 111 PHE A N 1
ATOM 881 C CA . PHE A 1 111 ? -4.821 -1.087 20.588 1.00 47.56 111 PHE A CA 1
ATOM 882 C C . PHE A 1 111 ? -4.799 -1.799 19.233 1.00 47.56 111 PHE A C 1
ATOM 884 O O . PHE A 1 111 ? -4.134 -2.813 19.062 1.00 47.56 111 PHE A O 1
ATOM 891 N N . ARG A 1 112 ? -5.593 -1.242 18.310 1.00 66.44 112 ARG A N 1
ATOM 892 C CA . ARG A 1 112 ? -5.557 -1.345 16.839 1.00 66.44 112 ARG A CA 1
ATOM 893 C C . ARG A 1 112 ? -4.478 -2.288 16.287 1.00 66.44 112 ARG A C 1
ATOM 895 O O . ARG A 1 112 ? -3.316 -1.909 16.212 1.00 66.44 112 ARG A O 1
ATOM 902 N N . GLU A 1 113 ? -4.875 -3.483 15.856 1.00 83.25 113 GLU A N 1
ATOM 903 C CA . GLU A 1 113 ? -4.006 -4.399 15.109 1.00 83.25 113 GLU A CA 1
ATOM 904 C C . GLU A 1 113 ? -3.417 -3.681 13.883 1.00 83.25 113 GLU A C 1
ATOM 906 O O . GLU A 1 113 ? -4.126 -2.961 13.179 1.00 83.25 113 GLU A O 1
ATOM 911 N N . VAL A 1 114 ? -2.122 -3.846 13.631 1.00 90.81 114 VAL A N 1
ATOM 912 C CA . VAL A 1 114 ? -1.459 -3.304 12.443 1.00 90.81 114 VAL A CA 1
ATOM 913 C C . VAL A 1 114 ? -1.069 -4.469 11.547 1.00 90.81 114 VAL A C 1
ATOM 915 O O . VAL A 1 114 ? -0.338 -5.356 11.977 1.00 90.81 114 VAL A O 1
ATOM 918 N N . ILE A 1 115 ? -1.543 -4.458 10.301 1.00 93.62 115 ILE A N 1
ATOM 919 C CA . ILE A 1 115 ? -1.188 -5.449 9.283 1.00 93.62 115 ILE A CA 1
ATOM 920 C C . ILE A 1 115 ? -0.371 -4.754 8.198 1.00 93.62 115 ILE A C 1
ATOM 922 O O . ILE A 1 115 ? -0.817 -3.775 7.595 1.00 93.62 115 ILE A O 1
ATOM 926 N N . ILE A 1 116 ? 0.826 -5.280 7.949 1.00 95.50 116 ILE A N 1
ATOM 927 C CA . ILE A 1 116 ? 1.717 -4.831 6.880 1.00 95.50 116 ILE A CA 1
ATOM 928 C C . ILE A 1 116 ? 1.676 -5.871 5.761 1.00 95.50 116 ILE A C 1
ATOM 930 O O . ILE A 1 116 ? 1.907 -7.052 6.012 1.00 95.50 116 ILE A O 1
ATOM 934 N N . LEU A 1 117 ? 1.378 -5.437 4.538 1.00 96.06 117 LEU A N 1
ATOM 935 C CA . LEU A 1 117 ? 1.354 -6.292 3.349 1.00 96.06 117 LEU A CA 1
ATOM 936 C C . LEU A 1 117 ? 2.401 -5.787 2.360 1.00 96.06 117 LEU A C 1
ATOM 938 O O . LEU A 1 117 ? 2.310 -4.637 1.945 1.00 96.06 117 LEU A O 1
ATOM 942 N N . ASP A 1 118 ? 3.368 -6.620 1.986 1.00 96.50 118 ASP A N 1
ATOM 943 C CA . ASP A 1 118 ? 4.350 -6.302 0.941 1.00 96.50 118 ASP A CA 1
ATOM 944 C C . ASP A 1 118 ? 3.959 -6.951 -0.393 1.00 96.50 118 ASP A C 1
ATOM 946 O O . ASP A 1 118 ? 3.248 -7.956 -0.415 1.00 96.50 118 ASP A O 1
ATOM 950 N N . GLU A 1 119 ? 4.405 -6.351 -1.494 1.00 95.38 119 GLU A N 1
ATOM 951 C CA . GLU A 1 119 ? 4.123 -6.768 -2.875 1.00 95.38 119 GLU A CA 1
ATOM 952 C C . GLU A 1 119 ? 2.642 -7.088 -3.155 1.00 95.38 119 GLU A C 1
ATOM 954 O O . GLU A 1 119 ? 2.295 -8.070 -3.817 1.00 95.38 119 GLU A O 1
ATOM 959 N N . ILE A 1 120 ? 1.737 -6.213 -2.694 1.00 94.56 120 ILE A N 1
ATOM 960 C CA . ILE A 1 120 ? 0.282 -6.420 -2.821 1.00 94.56 120 ILE A CA 1
ATOM 961 C C . ILE A 1 120 ? -0.182 -6.628 -4.267 1.00 94.56 120 ILE A C 1
ATOM 963 O O . ILE A 1 120 ? -1.180 -7.299 -4.518 1.00 94.56 120 ILE A O 1
ATOM 967 N N . TYR A 1 121 ? 0.550 -6.063 -5.227 1.00 92.88 121 TYR A N 1
ATOM 968 C CA . TYR A 1 121 ? 0.233 -6.142 -6.649 1.00 92.88 121 TYR A CA 1
ATOM 969 C C . TYR A 1 121 ? 0.438 -7.534 -7.243 1.00 92.88 121 TYR A C 1
ATOM 971 O O . TYR A 1 121 ? 0.036 -7.754 -8.376 1.00 92.88 121 TYR A O 1
ATOM 979 N N . MET A 1 122 ? 1.004 -8.477 -6.489 1.00 93.38 122 MET A N 1
ATOM 980 C CA . MET A 1 122 ? 1.098 -9.886 -6.875 1.00 93.38 122 MET A CA 1
ATOM 981 C C . MET A 1 122 ? -0.003 -10.747 -6.239 1.00 93.38 122 MET A C 1
ATOM 983 O O . MET A 1 122 ? -0.054 -11.956 -6.462 1.00 93.38 122 MET A O 1
ATOM 987 N N . VAL A 1 123 ? -0.886 -10.149 -5.433 1.00 93.00 123 VAL A N 1
ATOM 988 C CA . VAL A 1 123 ? -1.932 -10.861 -4.695 1.00 93.00 123 VAL A CA 1
ATOM 989 C C . VAL A 1 123 ? -3.233 -10.872 -5.496 1.00 93.00 123 VAL A C 1
ATOM 991 O O . VAL A 1 123 ? -3.738 -9.838 -5.929 1.00 93.00 123 VAL A O 1
ATOM 994 N N . ASN A 1 124 ? -3.808 -12.063 -5.670 1.00 92.75 124 ASN A N 1
ATOM 995 C CA . ASN A 1 124 ? -5.072 -12.250 -6.379 1.00 92.75 124 ASN A CA 1
ATOM 996 C C . ASN A 1 124 ? -6.236 -11.486 -5.706 1.00 92.75 124 ASN A C 1
ATOM 998 O O . ASN A 1 124 ? -6.304 -11.362 -4.477 1.00 92.75 124 ASN A O 1
ATOM 1002 N N . ILE A 1 125 ? -7.186 -11.009 -6.517 1.00 90.25 125 ILE A N 1
ATOM 1003 C CA . ILE A 1 125 ? -8.365 -10.266 -6.055 1.00 90.25 125 ILE A CA 1
ATOM 1004 C C . ILE A 1 125 ? -9.214 -11.013 -5.016 1.00 90.25 125 ILE A C 1
ATOM 1006 O O . ILE A 1 125 ? -9.771 -10.383 -4.115 1.00 90.25 125 ILE A O 1
ATOM 1010 N N . GLU A 1 126 ? -9.306 -12.339 -5.091 1.00 92.44 126 GLU A N 1
ATOM 1011 C CA . GLU A 1 126 ? -10.061 -13.166 -4.146 1.00 92.44 126 GLU A CA 1
ATOM 1012 C C . GLU A 1 126 ? -9.460 -13.100 -2.739 1.00 92.44 126 GLU A C 1
ATOM 1014 O O . GLU A 1 126 ? -10.175 -12.845 -1.767 1.00 92.44 126 GLU A O 1
ATOM 1019 N N . VAL A 1 127 ? -8.132 -13.204 -2.633 1.00 94.75 127 VAL A N 1
ATOM 1020 C CA . VAL A 1 127 ? -7.414 -13.042 -1.360 1.00 94.75 127 VAL A CA 1
ATOM 1021 C C . VAL A 1 127 ? -7.634 -11.635 -0.808 1.00 94.75 127 VAL A C 1
ATOM 1023 O O . VAL A 1 127 ? -7.956 -11.470 0.369 1.00 94.75 127 VAL A O 1
ATOM 1026 N N . MET A 1 128 ? -7.553 -10.608 -1.659 1.00 93.88 128 MET A N 1
ATOM 1027 C CA . MET A 1 128 ? -7.801 -9.232 -1.226 1.00 93.88 128 MET A CA 1
ATOM 1028 C C . MET A 1 128 ? -9.244 -9.004 -0.744 1.00 93.88 128 MET A C 1
ATOM 1030 O O . MET A 1 128 ? -9.458 -8.251 0.206 1.00 93.88 128 MET A O 1
ATOM 1034 N N . ARG A 1 129 ? -10.248 -9.668 -1.336 1.00 93.25 129 ARG A N 1
ATOM 1035 C CA . ARG A 1 129 ? -11.643 -9.611 -0.855 1.00 93.25 129 ARG A CA 1
ATOM 1036 C C . ARG A 1 129 ? -11.784 -10.198 0.546 1.00 93.25 129 ARG A C 1
ATOM 1038 O O . ARG A 1 129 ? -12.455 -9.595 1.382 1.00 93.25 129 ARG A O 1
ATOM 1045 N N . HIS A 1 130 ? -11.104 -11.306 0.833 1.00 95.88 130 HIS A N 1
ATOM 1046 C CA . HIS A 1 130 ? -11.078 -11.865 2.185 1.00 95.88 130 HIS A CA 1
ATOM 1047 C C . HIS A 1 130 ? -10.449 -10.905 3.202 1.00 95.88 130 HIS A C 1
ATOM 1049 O O . HIS A 1 130 ? -10.965 -10.773 4.312 1.00 95.88 130 HIS A O 1
ATOM 1055 N N . LEU A 1 131 ? -9.399 -10.171 2.818 1.00 95.06 131 LEU A N 1
ATOM 1056 C CA . LEU A 1 131 ? -8.812 -9.125 3.663 1.00 95.06 131 LEU A CA 1
ATOM 1057 C C . LEU A 1 131 ? -9.784 -7.960 3.902 1.00 95.06 131 LEU A C 1
ATOM 1059 O O . LEU A 1 131 ? -9.868 -7.445 5.016 1.00 95.06 131 LEU A O 1
ATOM 1063 N N . VAL A 1 132 ? -10.567 -7.567 2.892 1.00 94.19 132 VAL A N 1
ATOM 1064 C CA . VAL A 1 132 ? -11.611 -6.541 3.055 1.00 94.19 132 VAL A CA 1
ATOM 1065 C C . VAL A 1 132 ? -12.684 -7.011 4.033 1.00 94.19 132 VAL A C 1
ATOM 1067 O O . VAL A 1 132 ? -13.102 -6.249 4.905 1.00 94.19 132 VAL A O 1
ATOM 1070 N N . ASP A 1 133 ? -13.119 -8.264 3.935 1.00 94.25 133 ASP A N 1
ATOM 1071 C CA . ASP A 1 133 ? -14.099 -8.818 4.868 1.00 94.25 133 ASP A CA 1
ATOM 1072 C C . ASP A 1 133 ? -13.537 -8.949 6.288 1.00 94.25 133 ASP A C 1
ATOM 1074 O O . ASP A 1 133 ? -14.258 -8.711 7.259 1.00 94.25 133 ASP A O 1
ATOM 1078 N N . TYR A 1 134 ? -12.243 -9.247 6.424 1.00 93.50 134 TYR A N 1
ATOM 1079 C CA . TYR A 1 134 ? -11.543 -9.186 7.704 1.00 93.50 134 TYR A CA 1
ATOM 1080 C C . TYR A 1 134 ? -11.545 -7.765 8.285 1.00 93.50 134 TYR A C 1
ATOM 1082 O O . TYR A 1 134 ? -11.930 -7.583 9.439 1.00 93.50 134 TYR A O 1
ATOM 1090 N N . LYS A 1 135 ? -11.194 -6.748 7.487 1.00 92.50 135 LYS A N 1
ATOM 1091 C CA . LYS A 1 135 ? -11.203 -5.331 7.893 1.00 92.50 135 LYS A CA 1
ATOM 1092 C C . LYS A 1 135 ? -12.595 -4.858 8.316 1.00 92.50 135 LYS A C 1
ATOM 1094 O O . LYS A 1 135 ? -12.712 -4.144 9.303 1.00 92.50 135 LYS A O 1
ATOM 1099 N N . LYS A 1 136 ? -13.659 -5.284 7.627 1.00 91.12 136 LYS A N 1
ATOM 1100 C CA . LYS A 1 136 ? -15.047 -4.972 8.025 1.00 91.12 136 LYS A CA 1
ATOM 1101 C C . LYS A 1 136 ? -15.405 -5.546 9.397 1.00 91.12 136 LYS A C 1
ATOM 1103 O O . LYS A 1 136 ? -16.119 -4.905 10.156 1.00 91.12 136 LYS A O 1
ATOM 1108 N N . LYS A 1 137 ? -14.926 -6.754 9.713 1.00 91.62 137 LYS A N 1
ATOM 1109 C CA . LYS A 1 137 ? -15.134 -7.390 11.026 1.00 91.62 137 LYS A CA 1
ATOM 1110 C C . LYS A 1 137 ? -14.249 -6.775 12.114 1.00 91.62 137 LYS A C 1
ATOM 1112 O O . LYS A 1 137 ? -14.630 -6.792 13.279 1.00 91.62 137 LYS A O 1
ATOM 1117 N N . ASN A 1 138 ? -13.103 -6.218 11.726 1.00 90.12 138 ASN A N 1
ATOM 1118 C CA . ASN A 1 138 ? -12.111 -5.618 12.613 1.00 90.12 138 ASN A CA 1
ATOM 1119 C C . ASN A 1 138 ? -11.800 -4.172 12.175 1.00 90.12 138 ASN A C 1
ATOM 1121 O O . ASN A 1 138 ? -10.699 -3.889 11.696 1.00 90.12 138 ASN A O 1
ATOM 1125 N N . PRO A 1 139 ? -12.744 -3.221 12.324 1.00 89.69 139 PRO A N 1
ATOM 1126 C CA . PRO A 1 139 ? -12.586 -1.862 11.793 1.00 89.69 139 PRO A CA 1
ATOM 1127 C C . PRO A 1 139 ? -11.391 -1.114 12.402 1.00 89.69 139 PRO A C 1
ATOM 1129 O O . PRO A 1 139 ? -10.800 -0.253 11.746 1.00 89.69 139 PRO A O 1
ATOM 1132 N N . ALA A 1 140 ? -10.983 -1.490 13.618 1.00 88.25 140 ALA A N 1
ATOM 1133 C CA . ALA A 1 140 ? -9.810 -0.956 14.303 1.00 88.25 140 ALA A CA 1
ATOM 1134 C C . ALA A 1 140 ? -8.466 -1.377 13.672 1.00 88.25 140 ALA A C 1
ATOM 1136 O O . ALA A 1 140 ? -7.464 -0.710 13.927 1.00 88.25 140 ALA A O 1
ATOM 1137 N N . THR A 1 141 ? -8.426 -2.449 12.870 1.00 90.50 141 THR A N 1
ATOM 1138 C CA . THR A 1 141 ? -7.194 -2.950 12.243 1.00 90.50 141 THR A CA 1
ATOM 1139 C C . THR A 1 141 ? -6.713 -1.991 11.160 1.00 90.50 141 THR A C 1
ATOM 1141 O O . THR A 1 141 ? -7.471 -1.655 10.257 1.00 90.50 141 THR A O 1
ATOM 1144 N N . ARG A 1 142 ? -5.458 -1.553 11.195 1.00 92.38 142 ARG A N 1
ATOM 1145 C CA . ARG A 1 142 ? -4.868 -0.643 10.204 1.00 92.38 142 ARG A CA 1
ATOM 1146 C C . ARG A 1 142 ? -4.039 -1.427 9.195 1.00 92.38 142 ARG A C 1
ATOM 1148 O O . ARG A 1 142 ? -3.162 -2.189 9.592 1.00 92.38 142 ARG A O 1
ATOM 1155 N N . PHE A 1 143 ? -4.292 -1.214 7.907 1.00 95.56 143 PHE A N 1
ATOM 1156 C CA . PHE A 1 143 ? -3.517 -1.830 6.830 1.00 95.56 143 PHE A CA 1
ATOM 1157 C C . PHE A 1 143 ? -2.502 -0.834 6.270 1.00 95.56 143 PHE A C 1
ATOM 1159 O O . PHE A 1 143 ? -2.878 0.249 5.819 1.00 95.56 143 PHE A O 1
ATOM 1166 N N . TYR A 1 144 ? -1.231 -1.227 6.257 1.00 95.94 144 TYR A N 1
ATOM 1167 C CA . TYR A 1 144 ? -0.171 -0.534 5.527 1.00 95.94 144 TYR A CA 1
ATOM 1168 C C . TYR A 1 144 ? 0.297 -1.443 4.407 1.00 95.94 144 TYR A C 1
ATOM 1170 O O . TYR A 1 144 ? 0.877 -2.504 4.632 1.00 95.94 144 TYR A O 1
ATOM 1178 N N . ILE A 1 145 ? -0.038 -1.044 3.194 1.00 96.69 145 ILE A N 1
ATOM 1179 C CA . ILE A 1 145 ? 0.099 -1.862 2.006 1.00 96.69 145 ILE A CA 1
ATOM 1180 C C . ILE A 1 145 ? 1.249 -1.305 1.188 1.00 96.69 145 ILE A C 1
ATOM 1182 O O . ILE A 1 145 ? 1.281 -0.112 0.919 1.00 96.69 145 ILE A O 1
ATOM 1186 N N . PHE A 1 146 ? 2.166 -2.161 0.773 1.00 96.81 146 PHE A N 1
ATOM 1187 C CA . PHE A 1 146 ? 3.334 -1.811 -0.011 1.00 96.81 146 PHE A CA 1
ATOM 1188 C C . PHE A 1 146 ? 3.293 -2.538 -1.351 1.00 96.81 146 PHE A C 1
ATOM 1190 O O . PHE A 1 146 ? 2.843 -3.681 -1.450 1.00 96.81 146 PHE A O 1
ATOM 1197 N N . GLY A 1 147 ? 3.765 -1.873 -2.401 1.00 95.25 147 GLY A N 1
ATOM 1198 C CA . GLY A 1 147 ? 3.932 -2.534 -3.688 1.00 95.25 147 GLY A CA 1
ATOM 1199 C C . GLY A 1 147 ? 4.436 -1.628 -4.799 1.00 95.25 147 GLY A C 1
ATOM 1200 O O . GLY A 1 147 ? 4.727 -0.445 -4.610 1.00 95.25 147 GLY A O 1
ATOM 1201 N N . ASP A 1 148 ? 4.560 -2.210 -5.983 1.00 93.06 148 ASP A N 1
ATOM 1202 C CA . ASP A 1 148 ? 4.823 -1.496 -7.223 1.00 93.06 148 ASP A CA 1
ATOM 1203 C C . ASP A 1 148 ? 3.892 -2.009 -8.323 1.00 93.06 148 ASP A C 1
ATOM 1205 O O . ASP A 1 148 ? 4.068 -3.119 -8.821 1.00 93.06 148 ASP A O 1
ATOM 1209 N N . TYR A 1 149 ? 2.924 -1.191 -8.739 1.00 89.38 149 TYR A N 1
ATOM 1210 C CA . TYR A 1 149 ? 1.964 -1.562 -9.786 1.00 89.38 149 TYR A CA 1
ATOM 1211 C C . TYR A 1 149 ? 2.624 -1.824 -11.151 1.00 89.38 149 TYR A C 1
ATOM 1213 O O . TYR A 1 149 ? 1.960 -2.265 -12.088 1.00 89.38 149 TYR A O 1
ATOM 1221 N N . ARG A 1 150 ? 3.918 -1.504 -11.292 1.00 87.00 150 ARG A N 1
ATOM 1222 C CA . ARG A 1 150 ? 4.694 -1.763 -12.506 1.00 87.00 150 ARG A CA 1
ATOM 1223 C C . ARG A 1 150 ? 5.314 -3.149 -12.576 1.00 87.00 150 ARG A C 1
ATOM 1225 O O . ARG A 1 150 ? 5.831 -3.537 -13.625 1.00 87.00 150 ARG A O 1
ATOM 1232 N N . GLN A 1 151 ? 5.322 -3.868 -11.461 1.00 87.25 151 GLN A N 1
ATOM 1233 C CA . GLN A 1 151 ? 5.795 -5.242 -11.433 1.00 87.25 151 GLN A CA 1
ATOM 1234 C C . GLN A 1 151 ? 4.773 -6.179 -12.097 1.00 87.25 151 GLN A C 1
ATOM 1236 O O . GLN A 1 151 ? 3.807 -5.742 -12.728 1.00 87.25 151 GLN A O 1
ATOM 1241 N N . LEU A 1 152 ? 5.041 -7.483 -12.050 1.00 87.38 152 LEU A N 1
ATOM 1242 C CA . LEU A 1 152 ? 4.148 -8.470 -12.641 1.00 87.38 152 LEU A CA 1
ATOM 1243 C C . LEU A 1 152 ? 2.806 -8.478 -11.884 1.00 87.38 152 LEU A C 1
ATOM 1245 O O . LEU A 1 152 ? 2.823 -8.588 -10.657 1.00 87.38 152 LEU A O 1
ATOM 1249 N N . PRO A 1 153 ? 1.663 -8.366 -12.591 1.00 87.19 153 PRO A N 1
ATOM 1250 C CA . PRO A 1 153 ? 0.349 -8.542 -11.980 1.00 87.19 153 PRO A CA 1
ATOM 1251 C C . PRO A 1 153 ? 0.176 -9.999 -11.515 1.00 87.19 153 PRO A C 1
ATOM 1253 O O . PRO A 1 153 ? 0.957 -10.872 -11.920 1.00 87.19 153 PRO A O 1
ATOM 1256 N N . PRO A 1 154 ? -0.844 -10.304 -10.696 1.00 89.56 154 PRO A N 1
ATOM 1257 C CA . PRO A 1 154 ? -1.105 -11.682 -10.322 1.00 89.56 154 PRO A CA 1
ATOM 1258 C C . PRO A 1 154 ? -1.508 -12.498 -11.552 1.00 89.56 154 PRO A C 1
ATOM 1260 O O . PRO A 1 154 ? -2.075 -11.984 -12.517 1.00 89.56 154 PRO A O 1
ATOM 1263 N N . VAL A 1 155 ? -1.228 -13.798 -11.506 1.00 89.31 155 VAL A N 1
ATOM 1264 C CA . VAL A 1 155 ? -1.666 -14.731 -12.547 1.00 89.31 155 VAL A CA 1
ATOM 1265 C C . VAL A 1 155 ? -3.138 -15.051 -12.307 1.00 89.31 155 VAL A C 1
ATOM 1267 O O . VAL A 1 155 ? -3.476 -15.805 -11.394 1.00 89.31 155 VAL A O 1
ATOM 1270 N N . GLU A 1 156 ? -4.022 -14.457 -13.103 1.00 86.31 156 GLU A N 1
ATOM 1271 C CA . GLU A 1 156 ? -5.467 -14.664 -13.010 1.00 86.31 156 GLU A CA 1
ATOM 1272 C C . GLU A 1 156 ? -6.160 -14.582 -14.374 1.00 86.31 156 GLU A C 1
ATOM 1274 O O . GLU A 1 156 ? -5.607 -14.088 -15.354 1.00 86.31 156 GLU A O 1
ATOM 1279 N N . THR A 1 157 ? -7.382 -15.111 -14.447 1.00 84.06 157 THR A N 1
ATOM 1280 C CA . THR A 1 157 ? -8.177 -15.180 -15.684 1.00 84.06 157 THR A CA 1
ATOM 1281 C C . THR A 1 157 ? -9.017 -13.930 -15.945 1.00 84.06 157 THR A C 1
ATOM 1283 O O . THR A 1 157 ? -9.585 -13.789 -17.028 1.00 84.06 157 THR A O 1
ATOM 1286 N N . TYR A 1 158 ? -9.118 -13.024 -14.972 1.00 82.62 158 TYR A N 1
ATOM 1287 C CA . TYR A 1 158 ? -9.935 -11.816 -15.054 1.00 82.62 158 TYR A CA 1
ATOM 1288 C C . TYR A 1 158 ? -9.052 -10.573 -15.158 1.00 82.62 158 TYR A C 1
ATOM 1290 O O . TYR A 1 158 ? -7.941 -10.544 -14.649 1.00 82.62 158 TYR A O 1
ATOM 1298 N N . ASN A 1 159 ? -9.561 -9.524 -15.804 1.00 80.12 159 ASN A N 1
ATOM 1299 C CA . ASN A 1 159 ? -8.870 -8.240 -15.882 1.00 80.12 159 ASN A CA 1
ATOM 1300 C C . ASN A 1 159 ? -9.393 -7.314 -14.775 1.00 80.12 159 ASN A C 1
ATOM 1302 O O . ASN A 1 159 ? -10.472 -6.731 -14.912 1.00 80.12 159 ASN A O 1
ATOM 1306 N N . TYR A 1 160 ? -8.667 -7.222 -13.661 1.00 80.44 160 TYR A N 1
ATOM 1307 C CA . TYR A 1 160 ? -8.992 -6.322 -12.555 1.00 80.44 160 TYR A CA 1
ATOM 1308 C C . TYR A 1 160 ? -8.103 -5.067 -12.572 1.00 80.44 160 TYR A C 1
ATOM 1310 O O . TYR A 1 160 ? -6.891 -5.146 -12.756 1.00 80.44 160 TYR A O 1
ATOM 1318 N N . ASP A 1 161 ? -8.695 -3.887 -12.345 1.00 85.56 161 ASP A N 1
ATOM 1319 C CA . ASP A 1 161 ? -7.932 -2.642 -12.188 1.00 85.56 161 ASP A CA 1
ATOM 1320 C C . ASP A 1 161 ? -7.351 -2.560 -10.770 1.00 85.56 161 ASP A C 1
ATOM 1322 O O . ASP A 1 161 ? -7.980 -2.059 -9.834 1.00 85.56 161 ASP A O 1
ATOM 1326 N N . TYR A 1 162 ? -6.127 -3.056 -10.617 1.00 83.00 162 TYR A N 1
ATOM 1327 C CA . TYR A 1 162 ? -5.393 -3.033 -9.355 1.00 83.00 162 TYR A CA 1
ATOM 1328 C C . TYR A 1 162 ? -5.040 -1.625 -8.869 1.00 83.00 162 TYR A C 1
ATOM 1330 O O . TYR A 1 162 ? -4.860 -1.430 -7.672 1.00 83.00 162 TYR A O 1
ATOM 1338 N N . ILE A 1 163 ? -4.966 -0.637 -9.761 1.00 81.69 163 ILE A N 1
ATOM 1339 C CA . ILE A 1 163 ? -4.499 0.715 -9.435 1.00 81.69 163 ILE A CA 1
ATOM 1340 C C . ILE A 1 163 ? -5.652 1.561 -8.886 1.00 81.69 163 ILE A C 1
ATOM 1342 O O . ILE A 1 163 ? -5.509 2.268 -7.885 1.00 81.69 163 ILE A O 1
ATOM 1346 N N . ASN A 1 164 ? -6.813 1.501 -9.542 1.00 82.12 164 ASN A N 1
ATOM 1347 C CA . ASN A 1 164 ? -7.964 2.342 -9.197 1.00 82.12 164 ASN A CA 1
ATOM 1348 C C . ASN A 1 164 ? -9.101 1.579 -8.517 1.00 82.12 164 ASN A C 1
ATOM 1350 O O . ASN A 1 164 ? -10.074 2.203 -8.070 1.00 82.12 164 ASN A O 1
ATOM 1354 N N . GLY A 1 165 ? -8.978 0.254 -8.425 1.00 81.19 165 GLY A N 1
ATOM 1355 C CA . GLY A 1 165 ? -9.970 -0.632 -7.846 1.00 81.19 165 GLY A CA 1
ATOM 1356 C C . GLY A 1 165 ? -10.334 -0.282 -6.403 1.00 81.19 165 GLY A C 1
ATOM 1357 O O . GLY A 1 165 ? -9.522 0.186 -5.601 1.00 81.19 165 GLY A O 1
ATOM 1358 N N . SER A 1 166 ? -11.596 -0.519 -6.049 1.00 88.50 166 SER A N 1
ATOM 1359 C CA . SER A 1 166 ? -12.141 -0.170 -4.732 1.00 88.50 166 SER A CA 1
ATOM 1360 C C . SER A 1 166 ? -11.607 -1.046 -3.597 1.00 88.50 166 SER A C 1
ATOM 1362 O O . SER A 1 166 ? -11.692 -0.648 -2.435 1.00 88.50 166 SER A O 1
ATOM 1364 N N . VAL A 1 167 ? -11.050 -2.221 -3.905 1.00 90.69 167 VAL A N 1
ATOM 1365 C CA . VAL A 1 167 ? -10.601 -3.192 -2.897 1.00 90.69 167 VAL A CA 1
ATOM 1366 C C . VAL A 1 167 ? -9.427 -2.656 -2.076 1.00 90.69 167 VAL A C 1
ATOM 1368 O O . VAL A 1 167 ? -9.546 -2.584 -0.856 1.00 90.69 167 VAL A O 1
ATOM 1371 N N . LEU A 1 168 ? -8.348 -2.182 -2.714 1.00 91.69 168 LEU A N 1
ATOM 1372 C CA . LEU A 1 168 ? -7.203 -1.600 -1.995 1.00 91.69 168 LEU A CA 1
ATOM 1373 C C . LEU A 1 168 ? -7.612 -0.369 -1.187 1.00 91.69 168 LEU A C 1
ATOM 1375 O O . LEU A 1 168 ? -7.265 -0.245 -0.014 1.00 91.69 168 LEU A O 1
ATOM 1379 N N . LYS A 1 169 ? -8.435 0.499 -1.788 1.00 92.31 169 LYS A N 1
ATOM 1380 C CA . LYS A 1 169 ? -9.007 1.666 -1.107 1.00 92.31 169 LYS A CA 1
ATOM 1381 C C . LYS A 1 169 ? -9.781 1.265 0.146 1.00 92.31 169 LYS A C 1
ATOM 1383 O O . LYS A 1 169 ? -9.685 1.938 1.161 1.00 92.31 169 LYS A O 1
ATOM 1388 N N . SER A 1 170 ? -10.537 0.171 0.091 1.00 92.25 170 SER A N 1
ATOM 1389 C CA . SER A 1 170 ? -11.338 -0.305 1.223 1.00 92.25 170 SER A CA 1
ATOM 1390 C C . SER A 1 170 ? -10.490 -0.843 2.375 1.00 92.25 170 SER A C 1
ATOM 1392 O O . SER A 1 170 ? -10.931 -0.764 3.517 1.00 92.25 170 SER A O 1
ATOM 1394 N N . LEU A 1 171 ? -9.292 -1.368 2.100 1.00 93.00 171 LEU A N 1
ATOM 1395 C CA . LEU A 1 171 ? -8.391 -1.891 3.132 1.00 93.00 171 LEU A CA 1
ATOM 1396 C C . LEU A 1 171 ? -7.758 -0.780 3.973 1.00 93.00 171 LEU A C 1
ATOM 1398 O O . LEU A 1 171 ? -7.680 -0.896 5.195 1.00 93.00 171 LEU A O 1
ATOM 1402 N N . VAL A 1 172 ? -7.315 0.295 3.321 1.00 93.31 172 VAL A N 1
ATOM 1403 C CA . VAL A 1 172 ? -6.535 1.365 3.971 1.00 93.31 172 VAL A CA 1
ATOM 1404 C C . VAL A 1 172 ? -7.396 2.510 4.508 1.00 93.31 172 VAL A C 1
ATOM 1406 O O . VAL A 1 172 ? -6.909 3.369 5.238 1.00 93.31 172 VAL A O 1
ATOM 1409 N N . ARG A 1 173 ? -8.679 2.541 4.144 1.00 89.75 173 ARG A N 1
ATOM 1410 C CA . ARG A 1 173 ? -9.628 3.585 4.535 1.00 89.75 173 ARG A CA 1
ATOM 1411 C C . ARG A 1 173 ? -10.253 3.309 5.901 1.00 89.75 173 ARG A C 1
ATOM 1413 O O . ARG A 1 173 ? -10.484 2.163 6.289 1.00 89.75 173 ARG A O 1
ATOM 1420 N N . GLU A 1 174 ? -10.587 4.385 6.604 1.00 86.00 174 GLU A N 1
ATOM 1421 C CA . GLU A 1 174 ? -11.400 4.342 7.819 1.00 86.00 174 GLU A CA 1
ATOM 1422 C C . GLU A 1 174 ? -12.901 4.366 7.500 1.00 86.00 174 GLU A C 1
ATOM 1424 O O . GLU A 1 174 ? -13.349 4.992 6.537 1.00 86.00 174 GLU A O 1
ATOM 1429 N N . GLU A 1 175 ? -13.704 3.667 8.297 1.00 81.12 175 GLU A N 1
ATOM 1430 C CA . GLU A 1 175 ? -15.154 3.652 8.115 1.00 81.12 175 GLU A CA 1
ATOM 1431 C C . GLU A 1 175 ? -15.738 5.072 8.227 1.00 81.12 175 GLU A C 1
ATOM 1433 O O . GLU A 1 175 ? -15.381 5.840 9.114 1.00 81.12 175 GLU A O 1
ATOM 1438 N N . GLY A 1 176 ? -16.614 5.445 7.289 1.00 78.12 176 GLY A N 1
ATOM 1439 C CA . GLY A 1 176 ? -17.200 6.790 7.225 1.00 78.12 176 GLY A CA 1
ATOM 1440 C C . GLY A 1 176 ? -16.310 7.867 6.589 1.00 78.12 176 GLY A C 1
ATOM 1441 O O . GLY A 1 176 ? -16.804 8.958 6.311 1.00 78.12 176 GLY A O 1
ATOM 1442 N N . VAL A 1 177 ? -15.043 7.572 6.282 1.00 80.00 177 VAL A N 1
ATOM 1443 C CA . VAL A 1 177 ? -14.133 8.500 5.593 1.00 80.00 177 VAL A CA 1
ATOM 1444 C C . VAL A 1 177 ? -14.187 8.260 4.081 1.00 80.00 177 VAL A C 1
ATOM 1446 O O . VAL A 1 177 ? -14.249 7.123 3.615 1.00 80.00 177 VAL A O 1
ATOM 1449 N N . SER A 1 178 ? -14.204 9.328 3.280 1.00 77.88 178 SER A N 1
ATOM 1450 C CA . SER A 1 178 ? -14.279 9.251 1.808 1.00 77.88 178 SER A CA 1
ATOM 1451 C C . SER A 1 178 ? -12.911 9.168 1.122 1.00 77.88 178 SER A C 1
ATOM 1453 O O . SER A 1 178 ? -12.843 8.908 -0.081 1.00 77.88 178 SER A O 1
ATOM 1455 N N . THR A 1 179 ? -11.827 9.363 1.868 1.00 79.31 179 THR A N 1
ATOM 1456 C CA . THR A 1 179 ? -10.453 9.410 1.365 1.00 79.31 179 THR A CA 1
ATOM 1457 C C . THR A 1 179 ? -9.636 8.211 1.837 1.00 79.31 179 THR A C 1
ATOM 1459 O O . THR A 1 179 ? -9.811 7.703 2.944 1.00 79.31 179 THR A O 1
ATOM 1462 N N . ALA A 1 180 ? -8.737 7.744 0.977 1.00 87.25 180 ALA A N 1
ATOM 1463 C CA . ALA A 1 180 ? -7.747 6.717 1.283 1.00 87.25 180 ALA A CA 1
ATOM 1464 C C . ALA A 1 180 ? -6.345 7.302 1.067 1.00 87.25 180 ALA A C 1
ATOM 1466 O O . ALA A 1 180 ? -6.126 7.975 0.061 1.00 87.25 180 ALA A O 1
ATOM 1467 N N . ALA A 1 181 ? -5.400 7.062 1.978 1.00 92.88 181 ALA A N 1
ATOM 1468 C CA . ALA A 1 181 ? -4.049 7.600 1.842 1.00 92.88 181 ALA A CA 1
ATOM 1469 C C . ALA A 1 181 ? -3.225 6.786 0.836 1.00 92.88 181 ALA A C 1
ATOM 1471 O O . ALA A 1 181 ? -3.122 5.562 0.960 1.00 92.88 181 ALA A O 1
ATOM 1472 N N . ARG A 1 182 ? -2.618 7.476 -0.135 1.00 94.38 182 ARG A N 1
ATOM 1473 C CA . ARG A 1 182 ? -1.644 6.911 -1.073 1.00 94.38 182 ARG A CA 1
ATOM 1474 C C . ARG A 1 182 ? -0.357 7.721 -1.013 1.00 94.38 182 ARG A C 1
ATOM 1476 O O . ARG A 1 182 ? -0.385 8.931 -1.210 1.00 94.38 182 ARG A O 1
ATOM 1483 N N . ILE A 1 183 ? 0.755 7.049 -0.756 1.00 94.50 183 ILE A N 1
ATOM 1484 C CA . ILE A 1 183 ? 2.086 7.641 -0.659 1.00 94.50 183 ILE A CA 1
ATOM 1485 C C . ILE A 1 183 ? 2.933 7.069 -1.790 1.00 94.50 183 ILE A C 1
ATOM 1487 O O . ILE A 1 183 ? 3.165 5.864 -1.831 1.00 94.50 183 ILE A O 1
ATOM 1491 N N . THR A 1 184 ? 3.425 7.918 -2.684 1.00 95.06 184 THR A N 1
ATOM 1492 C CA . THR A 1 184 ? 4.260 7.506 -3.815 1.00 95.06 184 THR A CA 1
ATOM 1493 C C . THR A 1 184 ? 5.705 7.924 -3.575 1.00 95.06 184 THR A C 1
ATOM 1495 O O . THR A 1 184 ? 6.022 9.109 -3.514 1.00 95.06 184 THR A O 1
ATOM 1498 N N . LEU A 1 185 ? 6.597 6.944 -3.462 1.00 94.31 185 LEU A N 1
ATOM 1499 C CA . LEU A 1 185 ? 8.038 7.137 -3.340 1.00 94.31 185 LEU A CA 1
ATOM 1500 C C . LEU A 1 185 ? 8.649 7.338 -4.726 1.00 94.31 185 LEU A C 1
ATOM 1502 O O . LEU A 1 185 ? 8.598 6.438 -5.575 1.00 94.31 185 LEU A O 1
ATOM 1506 N N . ILE A 1 186 ? 9.255 8.503 -4.940 1.00 89.88 186 ILE A N 1
ATOM 1507 C CA . ILE A 1 186 ? 9.781 8.890 -6.254 1.00 89.88 186 ILE A CA 1
ATOM 1508 C C . ILE A 1 186 ? 11.242 8.472 -6.418 1.00 89.88 186 ILE A C 1
ATOM 1510 O O . ILE A 1 186 ? 11.610 7.899 -7.444 1.00 89.88 186 ILE A O 1
ATOM 1514 N N . ARG A 1 187 ? 12.081 8.750 -5.417 1.00 88.38 187 ARG A N 1
ATOM 1515 C CA . ARG A 1 187 ? 13.531 8.577 -5.529 1.00 88.38 187 ARG A CA 1
ATOM 1516 C C . ARG A 1 187 ? 13.940 7.119 -5.443 1.00 88.38 187 ARG A C 1
ATOM 1518 O O . ARG A 1 187 ? 13.545 6.399 -4.526 1.00 88.38 187 ARG A O 1
ATOM 1525 N N . ASN A 1 188 ? 14.793 6.712 -6.373 1.00 88.69 188 ASN A N 1
ATOM 1526 C CA . ASN A 1 188 ? 15.478 5.435 -6.325 1.00 88.69 188 ASN A CA 1
ATOM 1527 C C . ASN A 1 188 ? 16.812 5.566 -5.581 1.00 88.69 188 ASN A C 1
ATOM 1529 O O . ASN A 1 188 ? 17.498 6.581 -5.686 1.00 88.69 188 ASN A O 1
ATOM 1533 N N . TYR A 1 189 ? 17.194 4.519 -4.856 1.00 90.06 189 TYR A N 1
ATOM 1534 C CA . TYR A 1 189 ? 18.484 4.443 -4.167 1.00 90.06 189 TYR A CA 1
ATOM 1535 C C . TYR A 1 189 ? 19.351 3.275 -4.641 1.00 90.06 189 TYR A C 1
ATOM 1537 O O . TYR A 1 189 ? 20.487 3.141 -4.196 1.00 90.06 189 TYR A O 1
ATOM 1545 N N . ARG A 1 190 ? 18.808 2.381 -5.475 1.00 89.31 190 ARG A N 1
ATOM 1546 C CA . ARG A 1 190 ? 19.463 1.122 -5.857 1.00 89.31 190 ARG A CA 1
ATOM 1547 C C . ARG A 1 190 ? 20.072 1.177 -7.250 1.00 89.31 190 ARG A C 1
ATOM 1549 O O . ARG A 1 190 ? 21.077 0.516 -7.490 1.00 89.31 190 ARG A O 1
ATOM 1556 N N . TYR A 1 191 ? 19.443 1.906 -8.159 1.00 90.06 191 TYR A N 1
ATOM 1557 C CA . TYR A 1 191 ? 19.851 1.963 -9.555 1.00 90.06 191 TYR A CA 1
ATOM 1558 C C . TYR A 1 191 ? 20.592 3.262 -9.854 1.00 90.06 191 TYR A C 1
ATOM 1560 O O . TYR A 1 191 ? 20.408 4.271 -9.179 1.00 90.06 191 TYR A O 1
ATOM 1568 N N . ASN A 1 192 ? 21.464 3.216 -10.858 1.00 93.00 192 ASN A N 1
ATOM 1569 C CA . ASN A 1 192 ? 22.038 4.425 -11.432 1.00 93.00 192 ASN A CA 1
ATOM 1570 C C . ASN A 1 192 ? 21.052 5.046 -12.436 1.00 93.00 192 ASN A C 1
ATOM 1572 O O . ASN A 1 192 ? 20.095 4.403 -12.875 1.00 93.00 192 ASN A O 1
ATOM 1576 N N . GLU A 1 193 ? 21.319 6.290 -12.832 1.00 89.88 193 GLU A N 1
ATOM 1577 C CA . GLU A 1 193 ? 20.437 7.048 -13.723 1.00 89.88 193 GLU A CA 1
ATOM 1578 C C . GLU A 1 193 ? 20.208 6.347 -15.075 1.00 89.88 193 GLU A C 1
ATOM 1580 O O . GLU A 1 193 ? 19.103 6.366 -15.611 1.00 89.88 193 GLU A O 1
ATOM 1585 N N . GLU A 1 194 ? 21.228 5.678 -15.619 1.00 92.69 194 GLU A N 1
ATOM 1586 C CA . GLU A 1 194 ? 21.117 4.932 -16.877 1.00 92.69 194 GLU A CA 1
ATOM 1587 C C . GLU A 1 194 ? 20.145 3.750 -16.764 1.00 92.69 194 GLU A C 1
ATOM 1589 O O . GLU A 1 194 ? 19.239 3.605 -17.586 1.00 92.69 194 GLU A O 1
ATOM 1594 N N . THR A 1 195 ? 20.275 2.945 -15.709 1.00 89.31 195 THR A N 1
ATOM 1595 C CA . THR A 1 195 ? 19.384 1.808 -15.445 1.00 89.31 195 THR A CA 1
ATOM 1596 C C . THR A 1 195 ? 17.952 2.286 -15.220 1.00 89.31 195 THR A C 1
ATOM 1598 O O . THR A 1 195 ? 17.015 1.691 -15.748 1.00 89.31 195 THR A O 1
ATOM 1601 N N . GLU A 1 196 ? 17.760 3.385 -14.487 1.00 87.69 196 GLU A N 1
ATOM 1602 C CA . GLU A 1 196 ? 16.435 3.981 -14.301 1.00 87.69 196 GLU A CA 1
ATOM 1603 C C . GLU A 1 196 ? 15.809 4.434 -15.618 1.00 87.69 196 GLU A C 1
ATOM 1605 O O . GLU A 1 196 ? 14.635 4.150 -15.861 1.00 87.69 196 GLU A O 1
ATOM 1610 N N . ARG A 1 197 ? 16.587 5.086 -16.490 1.00 88.00 197 ARG A N 1
ATOM 1611 C CA . ARG A 1 197 ? 16.117 5.494 -17.819 1.00 88.00 197 ARG A CA 1
ATOM 1612 C C . ARG A 1 197 ? 15.687 4.288 -18.652 1.00 88.00 197 ARG A C 1
ATOM 1614 O O . ARG A 1 197 ? 14.635 4.357 -19.287 1.00 88.00 197 ARG A O 1
ATOM 1621 N N . ILE A 1 198 ? 16.450 3.192 -18.628 1.00 88.94 198 ILE A N 1
ATOM 1622 C CA . ILE A 1 198 ? 16.100 1.949 -19.336 1.00 88.94 198 ILE A CA 1
ATOM 1623 C C . ILE A 1 198 ? 14.800 1.364 -18.776 1.00 88.94 198 ILE A C 1
ATOM 1625 O O . ILE A 1 198 ? 13.880 1.080 -19.541 1.00 88.94 198 ILE A O 1
ATOM 1629 N N . LEU A 1 199 ? 14.685 1.228 -17.452 1.00 86.00 199 LEU A N 1
ATOM 1630 C CA . LEU A 1 199 ? 13.483 0.689 -16.809 1.00 86.00 199 LEU A CA 1
ATOM 1631 C C . LEU A 1 199 ? 12.240 1.537 -17.113 1.00 86.00 199 LEU A C 1
ATOM 1633 O O . LEU A 1 199 ? 11.175 0.993 -17.410 1.00 86.00 199 LEU A O 1
ATOM 1637 N N . ASP A 1 200 ? 12.372 2.863 -17.094 1.00 86.69 200 ASP A N 1
ATOM 1638 C CA . ASP A 1 200 ? 11.279 3.774 -17.430 1.00 86.69 200 ASP A CA 1
ATOM 1639 C C . ASP A 1 200 ? 10.898 3.714 -18.908 1.00 86.69 200 ASP A C 1
ATOM 1641 O O . ASP A 1 200 ? 9.710 3.794 -19.229 1.00 86.69 200 ASP A O 1
ATOM 1645 N N . ALA A 1 201 ? 11.873 3.566 -19.806 1.00 86.62 201 ALA A N 1
ATOM 1646 C CA . ALA A 1 201 ? 11.619 3.390 -21.231 1.00 86.62 201 ALA A CA 1
ATOM 1647 C C . ALA A 1 201 ? 10.859 2.083 -21.495 1.00 86.62 201 ALA A C 1
ATOM 1649 O O . ALA A 1 201 ? 9.801 2.119 -22.122 1.00 86.62 201 ALA A O 1
ATOM 1650 N N . VAL A 1 202 ? 11.330 0.962 -20.934 1.00 85.25 202 VAL A N 1
ATOM 1651 C CA . VAL A 1 202 ? 10.669 -0.351 -21.034 1.00 85.25 202 VAL A CA 1
ATOM 1652 C C . VAL A 1 202 ? 9.241 -0.281 -20.496 1.00 85.25 202 VAL A C 1
ATOM 1654 O O . VAL A 1 202 ? 8.311 -0.788 -21.118 1.00 85.25 202 VAL A O 1
ATOM 1657 N N . TRP A 1 203 ? 9.031 0.383 -19.359 1.00 81.56 203 TRP A N 1
ATOM 1658 C CA . TRP A 1 203 ? 7.698 0.509 -18.777 1.00 81.56 203 TRP A CA 1
ATOM 1659 C C . TRP A 1 203 ? 6.750 1.379 -19.615 1.00 81.56 203 TRP A C 1
ATOM 1661 O O . TRP A 1 203 ? 5.576 1.037 -19.781 1.00 81.56 203 TRP A O 1
ATOM 1671 N N . LYS A 1 204 ? 7.238 2.505 -20.151 1.00 82.38 204 LYS A N 1
ATOM 1672 C CA . LYS A 1 204 ? 6.450 3.373 -21.041 1.00 82.38 204 LYS A CA 1
ATOM 1673 C C . LYS A 1 204 ? 6.050 2.635 -22.313 1.00 82.38 204 LYS A C 1
ATOM 1675 O O . LYS A 1 204 ? 4.885 2.714 -22.695 1.00 82.38 204 LYS A O 1
ATOM 1680 N N . ASP A 1 205 ? 6.975 1.878 -22.895 1.00 75.94 205 ASP A N 1
ATOM 1681 C CA . ASP A 1 205 ? 6.710 1.065 -24.080 1.00 75.94 205 ASP A CA 1
ATOM 1682 C C . ASP A 1 205 ? 5.691 -0.051 -23.786 1.00 75.94 205 ASP A C 1
ATOM 1684 O O . ASP A 1 205 ? 4.761 -0.305 -24.552 1.00 75.94 205 ASP A O 1
ATOM 1688 N N . ARG A 1 206 ? 5.750 -0.641 -22.586 1.00 63.28 206 ARG A N 1
ATOM 1689 C CA . ARG A 1 206 ? 4.752 -1.617 -22.131 1.00 63.28 206 ARG A CA 1
ATOM 1690 C C . ARG A 1 206 ? 3.347 -1.024 -22.009 1.00 63.28 206 ARG A C 1
ATOM 1692 O O . ARG A 1 206 ? 2.378 -1.718 -22.298 1.00 63.28 206 ARG A O 1
ATOM 1699 N N . LYS A 1 207 ? 3.205 0.252 -21.626 1.00 59.38 207 LYS A N 1
ATOM 1700 C CA . LYS A 1 207 ? 1.898 0.938 -21.631 1.00 59.38 207 LYS A CA 1
ATOM 1701 C C . LYS A 1 207 ? 1.353 1.147 -23.045 1.00 59.38 207 LYS A C 1
ATOM 1703 O O . LYS A 1 207 ? 0.139 1.072 -23.213 1.00 59.38 207 LYS A O 1
ATOM 1708 N N . SER A 1 208 ? 2.212 1.368 -24.042 1.00 51.69 208 SER A N 1
ATOM 1709 C CA . SER A 1 208 ? 1.802 1.382 -25.455 1.00 51.69 208 SER A CA 1
ATOM 1710 C C . SER A 1 208 ? 1.517 -0.011 -26.021 1.00 51.69 208 SER A C 1
ATOM 1712 O O . SER A 1 208 ? 0.754 -0.122 -26.975 1.00 51.69 208 SER A O 1
ATOM 1714 N N . LEU A 1 209 ? 2.072 -1.073 -25.427 1.00 42.16 209 LEU A N 1
ATOM 1715 C CA . LEU A 1 209 ? 1.760 -2.463 -25.785 1.00 42.16 209 LEU A CA 1
ATOM 1716 C C . LEU A 1 209 ? 0.480 -2.978 -25.105 1.00 42.16 209 LEU A C 1
ATOM 1718 O O . LEU A 1 209 ? -0.265 -3.744 -25.707 1.00 42.16 209 LEU A O 1
ATOM 1722 N N . ALA A 1 210 ? 0.166 -2.522 -23.889 1.00 47.47 210 ALA A N 1
ATOM 1723 C CA . ALA A 1 210 ? -1.047 -2.895 -23.150 1.00 47.47 210 ALA A CA 1
ATOM 1724 C C . ALA A 1 210 ? -2.353 -2.339 -23.761 1.00 47.47 210 ALA A C 1
ATOM 1726 O O . ALA A 1 210 ? -3.442 -2.747 -23.363 1.00 47.47 210 ALA A O 1
ATOM 1727 N N . THR A 1 211 ? -2.267 -1.422 -24.731 1.00 44.00 211 THR A N 1
ATOM 1728 C CA . THR A 1 211 ? -3.401 -0.992 -25.567 1.00 44.00 211 THR A CA 1
ATOM 1729 C C . THR A 1 211 ? -3.600 -1.863 -26.811 1.00 44.00 211 THR A C 1
ATOM 1731 O O . THR A 1 211 ? -4.559 -1.640 -27.552 1.00 44.00 211 THR A O 1
ATOM 1734 N N . MET A 1 212 ? -2.751 -2.869 -27.055 1.00 33.16 212 MET A N 1
ATOM 1735 C CA . MET A 1 212 ? -3.006 -3.869 -28.090 1.00 33.16 212 MET A CA 1
ATOM 1736 C C . MET A 1 212 ? -4.004 -4.917 -27.567 1.00 33.16 212 MET A C 1
ATOM 1738 O O . MET A 1 212 ? -3.867 -5.389 -26.437 1.00 33.16 212 MET A O 1
ATOM 1742 N N . PRO A 1 213 ? -5.030 -5.296 -28.352 1.00 38.19 213 PRO A N 1
ATOM 1743 C CA . PRO A 1 213 ? -5.981 -6.323 -27.944 1.00 38.19 213 PRO A CA 1
ATOM 1744 C C . PRO A 1 213 ? -5.250 -7.634 -27.623 1.00 38.19 213 PRO A C 1
ATOM 1746 O O . PRO A 1 213 ? -4.333 -8.031 -28.341 1.00 38.19 213 PRO A O 1
ATOM 1749 N N . VAL A 1 214 ? -5.711 -8.315 -26.566 1.00 48.19 214 VAL A N 1
ATOM 1750 C CA . VAL A 1 214 ? -5.170 -9.544 -25.930 1.00 48.19 214 VAL A CA 1
ATOM 1751 C C . VAL A 1 214 ? -4.812 -10.682 -26.909 1.00 48.19 214 VAL A C 1
ATOM 1753 O O . VAL A 1 214 ? -4.086 -11.603 -26.559 1.00 48.19 214 VAL A O 1
ATOM 1756 N N . ILE A 1 215 ? -5.233 -10.591 -28.169 1.00 44.03 215 ILE A N 1
ATOM 1757 C CA . ILE A 1 215 ? -4.986 -11.560 -29.242 1.00 44.03 215 ILE A CA 1
ATOM 1758 C C . ILE A 1 215 ? -3.488 -11.667 -29.626 1.00 44.03 215 ILE A C 1
ATOM 1760 O O . ILE A 1 215 ? -3.092 -12.638 -30.262 1.00 44.03 215 ILE A O 1
ATOM 1764 N N . ALA A 1 216 ? -2.625 -10.716 -29.247 1.00 42.72 216 ALA A N 1
ATOM 1765 C CA . ALA A 1 216 ? -1.225 -10.702 -29.697 1.00 42.72 216 ALA A CA 1
ATOM 1766 C C . ALA A 1 216 ? -0.195 -11.341 -28.740 1.00 42.72 216 ALA A C 1
ATOM 1768 O O . ALA A 1 216 ? 0.966 -11.489 -29.131 1.00 42.72 216 ALA A O 1
ATOM 1769 N N . HIS A 1 217 ? -0.571 -11.730 -27.514 1.00 44.78 217 HIS A N 1
ATOM 1770 C CA . HIS A 1 217 ? 0.410 -12.219 -26.532 1.00 44.78 217 HIS A CA 1
ATOM 1771 C C . HIS A 1 217 ? 0.908 -13.653 -26.780 1.00 44.78 217 HIS A C 1
ATOM 1773 O O . HIS A 1 217 ? 2.022 -13.970 -26.367 1.00 44.78 217 HIS A O 1
ATOM 1779 N N . ASP A 1 218 ? 0.166 -14.474 -27.529 1.00 45.03 218 ASP A N 1
ATOM 1780 C CA . ASP A 1 218 ? 0.572 -15.857 -27.820 1.00 45.03 218 ASP A CA 1
ATOM 1781 C C . ASP A 1 218 ? 1.693 -15.963 -28.868 1.00 45.03 218 ASP A C 1
ATOM 1783 O O . ASP A 1 218 ? 2.395 -16.968 -28.913 1.00 45.03 218 ASP A O 1
ATOM 1787 N N . ARG A 1 219 ? 1.922 -14.938 -29.705 1.00 43.38 219 ARG A N 1
ATOM 1788 C CA . ARG A 1 219 ? 2.955 -15.017 -30.759 1.00 43.38 219 ARG A CA 1
ATOM 1789 C C . ARG A 1 219 ? 4.372 -14.717 -30.278 1.00 43.38 219 ARG A C 1
ATOM 1791 O O . ARG A 1 219 ? 5.312 -15.332 -30.761 1.00 43.38 219 ARG A O 1
ATOM 1798 N N . TRP A 1 220 ? 4.548 -13.826 -29.305 1.00 45.34 220 TRP A N 1
ATOM 1799 C CA . TRP 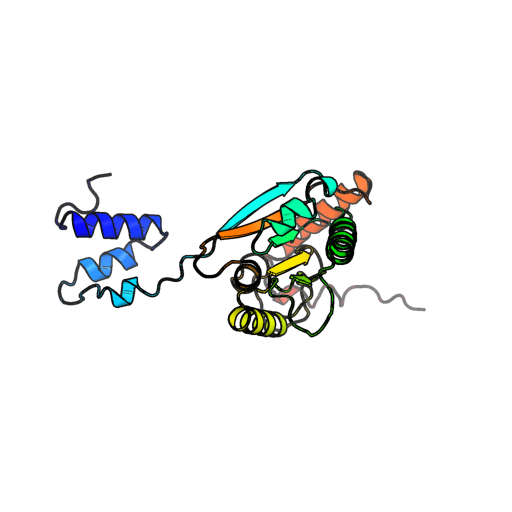A 1 220 ? 5.891 -13.368 -28.919 1.00 45.34 220 TRP A CA 1
ATOM 1800 C C . TRP A 1 220 ? 6.714 -14.406 -28.145 1.00 45.34 220 TRP A C 1
ATOM 1802 O O . TRP A 1 220 ? 7.939 -14.367 -28.203 1.00 45.34 220 TRP A O 1
ATOM 1812 N N . PHE A 1 221 ? 6.070 -15.356 -27.460 1.00 44.41 221 PHE A N 1
ATOM 1813 C CA . PHE A 1 221 ? 6.775 -16.463 -26.801 1.00 44.41 221 PHE A CA 1
ATOM 1814 C C . PHE A 1 221 ?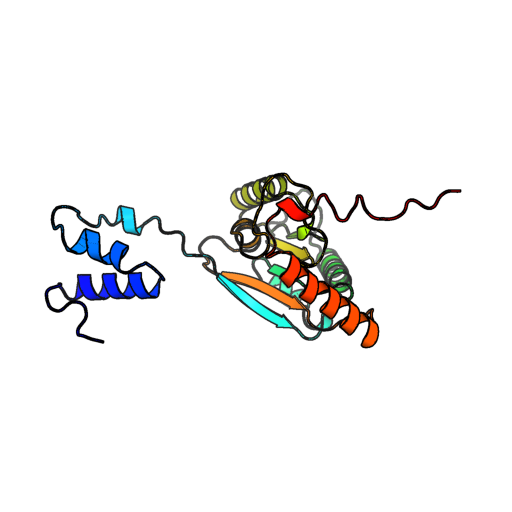 7.094 -17.634 -27.741 1.00 44.41 221 PHE A C 1
ATOM 1816 O O . PHE A 1 221 ? 7.951 -18.448 -27.409 1.00 44.41 221 PHE A O 1
ATOM 1823 N N . LEU A 1 222 ? 6.438 -17.720 -28.903 1.00 47.06 222 LEU A N 1
ATOM 1824 C CA . LEU A 1 222 ? 6.635 -18.810 -29.865 1.00 47.06 222 LEU A CA 1
ATOM 1825 C C . LEU A 1 222 ? 7.746 -18.531 -30.888 1.00 47.06 222 LEU A C 1
ATOM 1827 O O . LEU A 1 222 ? 8.258 -19.477 -31.479 1.00 47.06 222 LEU A O 1
ATOM 1831 N N . ASP A 1 223 ? 8.154 -17.270 -31.056 1.00 46.75 223 ASP A N 1
ATOM 1832 C CA . ASP A 1 223 ? 9.155 -16.866 -32.055 1.00 46.75 223 ASP A CA 1
ATOM 1833 C C . ASP A 1 223 ? 10.571 -16.660 -31.479 1.00 46.75 223 ASP A C 1
ATOM 1835 O O . ASP A 1 223 ? 11.478 -16.234 -32.198 1.00 46.75 223 ASP A O 1
ATOM 1839 N N . MET A 1 224 ? 10.816 -16.969 -30.197 1.00 40.12 224 MET A N 1
ATOM 1840 C CA . MET A 1 224 ? 12.195 -17.015 -29.700 1.00 40.12 224 MET A CA 1
ATOM 1841 C C . MET A 1 224 ? 12.875 -18.287 -30.228 1.00 40.12 224 MET A C 1
ATOM 1843 O O . MET A 1 224 ? 12.380 -19.381 -29.950 1.00 40.12 224 MET A O 1
ATOM 1847 N N . PRO A 1 225 ? 14.000 -18.189 -30.965 1.00 45.00 225 PRO A N 1
ATOM 1848 C CA . PRO A 1 225 ? 14.736 -19.368 -31.390 1.00 45.00 225 PRO A CA 1
ATOM 1849 C C . PRO A 1 225 ? 15.209 -20.101 -30.137 1.00 45.00 225 PRO A C 1
ATOM 1851 O O . PRO A 1 225 ? 16.076 -19.620 -29.406 1.00 45.00 225 PRO A O 1
ATOM 1854 N N . ILE A 1 226 ? 14.607 -21.260 -29.876 1.00 50.69 226 ILE A N 1
ATOM 1855 C CA . ILE A 1 226 ? 15.142 -22.224 -28.925 1.00 50.69 226 ILE A CA 1
ATOM 1856 C C . ILE A 1 226 ? 16.505 -22.600 -29.497 1.00 50.69 226 ILE A C 1
ATOM 1858 O O . ILE A 1 226 ? 16.584 -23.206 -30.565 1.00 50.69 226 ILE A O 1
ATOM 1862 N N . GLY A 1 227 ? 17.570 -22.139 -28.840 1.00 52.00 227 GLY A N 1
ATOM 1863 C CA . GLY A 1 227 ? 18.929 -22.504 -29.201 1.00 52.00 227 GLY A CA 1
ATOM 1864 C C . GLY A 1 227 ? 19.021 -24.022 -29.254 1.00 52.00 227 GLY A C 1
ATOM 1865 O O . GLY A 1 227 ? 18.752 -24.694 -28.262 1.00 52.00 227 GLY A O 1
ATOM 1866 N N . SER A 1 228 ? 19.329 -24.550 -30.433 1.00 47.31 228 SER A N 1
ATOM 1867 C CA . SER A 1 228 ? 19.697 -25.947 -30.604 1.00 47.31 228 SER A CA 1
ATOM 1868 C C . SER A 1 228 ? 21.053 -26.161 -29.934 1.00 47.31 228 SER A C 1
ATOM 1870 O O . SER A 1 228 ? 22.048 -25.600 -30.405 1.00 47.31 228 SER A O 1
ATOM 1872 N N . GLU A 1 229 ? 21.074 -26.922 -28.840 1.00 49.47 229 GLU A N 1
ATOM 1873 C CA . GLU A 1 229 ? 22.274 -27.648 -28.399 1.00 49.47 229 GLU A CA 1
ATOM 1874 C C . GLU A 1 229 ? 22.609 -28.782 -29.378 1.00 49.47 229 GLU A C 1
ATOM 1876 O O . GLU A 1 229 ? 21.661 -29.397 -29.925 1.00 49.47 229 GLU A O 1
#

Organism: NCBI:txid109894

Secondary structure (DSSP, 8-state):
-TTS-TTS-HHHHHHHHHHHHTT--HHHHHHHHT-TTS---HHHHTT----PEEEEEEES-GGGS-HHHHHHSS-EEEEE-TTSSHHHHHHHHHHHHHHTT----SS---S--EEEESSGGGS-HHHHHHHHHHHHH-TTPEEEEEE-TTSPPP--SS---TTT-HHHHHHHSPTT-SEEEEEEE---SSS-HHHHHHHHHHHHHHHHHTTS-GGGHHHHTTSS-----

Radius of gyration: 23.48 Å; chains: 1; bounding box: 67×58×58 Å

pLDDT: mean 76.42, std 18.77, range [33.16, 96.81]